Protein AF-A0A3N5T565-F1 (afdb_monomer_lite)

Radius of gyration: 22.57 Å; chains: 1; bounding box: 58×39×64 Å

Structure (mmCIF, N/CA/C/O backbone):
data_AF-A0A3N5T565-F1
#
_entry.id   AF-A0A3N5T565-F1
#
loop_
_atom_site.group_PDB
_atom_site.id
_atom_site.type_symbol
_atom_site.label_atom_id
_atom_site.label_alt_id
_atom_site.label_comp_id
_atom_site.label_asym_id
_atom_site.label_entity_id
_atom_site.label_seq_id
_atom_site.pdbx_PDB_ins_code
_atom_site.Cartn_x
_atom_site.Cartn_y
_atom_site.Cartn_z
_atom_site.occupancy
_atom_site.B_iso_or_equiv
_atom_site.auth_seq_id
_atom_site.auth_comp_id
_atom_site.auth_asym_id
_atom_site.auth_atom_id
_atom_site.pdbx_PDB_model_num
ATOM 1 N N . MET A 1 1 ? 24.016 1.418 7.518 1.00 81.62 1 MET A N 1
ATOM 2 C CA . MET A 1 1 ? 22.630 1.520 7.014 1.00 81.62 1 MET A CA 1
ATOM 3 C C . MET A 1 1 ? 21.918 2.633 7.764 1.00 81.62 1 MET A C 1
ATOM 5 O O . MET A 1 1 ? 22.199 2.820 8.945 1.00 81.62 1 MET A O 1
ATOM 9 N N . LYS A 1 2 ? 21.077 3.421 7.086 1.00 93.31 2 LYS A N 1
ATOM 10 C CA . LYS A 1 2 ? 20.316 4.517 7.710 1.00 93.31 2 LYS A CA 1
ATOM 11 C C . LYS A 1 2 ? 19.106 3.926 8.434 1.00 93.31 2 LYS A C 1
ATOM 13 O O . LYS A 1 2 ? 18.377 3.150 7.833 1.00 93.31 2 LYS A O 1
ATOM 18 N N . LYS A 1 3 ? 18.878 4.279 9.701 1.00 96.06 3 LYS A N 1
ATOM 19 C CA . LYS A 1 3 ? 17.692 3.794 10.423 1.00 96.06 3 LYS A CA 1
ATOM 20 C C . LYS A 1 3 ? 16.419 4.413 9.854 1.00 96.06 3 LYS A C 1
ATOM 22 O O . LYS A 1 3 ? 16.391 5.621 9.618 1.00 96.06 3 LYS A O 1
ATOM 27 N N . HIS A 1 4 ? 15.382 3.600 9.686 1.00 97.44 4 HIS A N 1
ATOM 28 C CA . HIS A 1 4 ? 14.042 4.039 9.302 1.00 97.44 4 HIS A CA 1
ATOM 29 C C . HIS A 1 4 ? 13.003 3.393 10.215 1.00 97.44 4 HIS A C 1
ATOM 31 O O . HIS A 1 4 ? 12.956 2.173 10.337 1.00 97.44 4 HIS A O 1
ATOM 37 N N . GLU A 1 5 ? 12.190 4.206 10.886 1.00 97.81 5 GLU A N 1
ATOM 38 C CA . GLU A 1 5 ? 11.111 3.698 11.739 1.00 97.81 5 GLU A CA 1
ATOM 39 C C . GLU A 1 5 ? 9.899 3.326 10.876 1.00 97.81 5 GLU A C 1
ATOM 41 O O . GLU A 1 5 ? 9.469 4.111 10.029 1.00 97.81 5 GLU A O 1
ATOM 46 N N . VAL A 1 6 ? 9.348 2.135 11.097 1.00 98.06 6 VAL A N 1
ATOM 47 C CA . VAL A 1 6 ? 8.118 1.662 10.456 1.00 98.06 6 VAL A CA 1
ATOM 48 C C . VAL A 1 6 ? 7.093 1.404 11.551 1.00 98.06 6 VAL A C 1
ATOM 50 O O . VAL A 1 6 ? 7.231 0.465 12.341 1.00 98.06 6 VAL A O 1
ATOM 53 N N . THR A 1 7 ? 6.072 2.254 11.599 1.00 97.75 7 THR A N 1
ATOM 54 C CA . THR A 1 7 ? 4.997 2.170 12.587 1.00 97.75 7 THR A CA 1
ATOM 55 C C . THR A 1 7 ? 3.750 1.596 11.935 1.00 97.75 7 THR A C 1
ATOM 57 O O . THR A 1 7 ? 3.271 2.131 10.935 1.00 97.75 7 THR A O 1
ATOM 60 N N . ILE A 1 8 ? 3.219 0.516 12.502 1.00 97.75 8 ILE A N 1
ATOM 61 C CA . ILE A 1 8 ? 2.078 -0.213 11.952 1.00 97.75 8 ILE A CA 1
ATOM 62 C C . ILE A 1 8 ? 0.954 -0.273 12.986 1.00 97.75 8 ILE A C 1
ATOM 64 O O . ILE A 1 8 ? 1.133 -0.796 14.082 1.00 97.75 8 ILE A O 1
ATOM 68 N N . VAL A 1 9 ? -0.219 0.229 12.632 1.00 97.94 9 VAL A N 1
ATOM 69 C CA . VAL A 1 9 ? -1.463 -0.034 13.361 1.00 97.94 9 VAL A CA 1
ATOM 70 C C . VAL A 1 9 ? -2.323 -0.936 12.490 1.00 97.94 9 VAL A C 1
ATOM 72 O O . VAL A 1 9 ? -2.398 -0.732 11.283 1.00 97.94 9 VAL A O 1
ATOM 75 N N . SER A 1 10 ? -2.946 -1.962 13.057 1.00 98.12 10 SER A N 1
ATOM 76 C CA . SER A 1 10 ? -3.678 -2.940 12.247 1.00 98.12 10 SER A CA 1
ATOM 77 C C . SER A 1 10 ? -4.894 -3.516 12.952 1.00 98.12 10 SER A C 1
ATOM 79 O O . SER A 1 10 ? -4.885 -3.625 14.175 1.00 98.12 10 SER A O 1
ATOM 81 N N . SER A 1 11 ? -5.930 -3.880 12.191 1.00 97.62 11 SER A N 1
ATOM 82 C CA . SER A 1 11 ? -7.135 -4.531 12.729 1.00 97.62 11 SER A CA 1
ATOM 83 C C . SER A 1 11 ? -6.938 -6.022 13.035 1.00 97.62 11 SER A C 1
ATOM 85 O O . SER A 1 11 ? -7.672 -6.582 13.838 1.00 97.62 11 SER A O 1
ATOM 87 N N . PHE A 1 12 ? -5.897 -6.637 12.472 1.00 96.69 12 PHE A N 1
ATOM 88 C CA . PHE A 1 12 ? -5.523 -8.045 12.629 1.00 96.69 12 PHE A CA 1
ATOM 89 C C . PHE A 1 12 ? -4.041 -8.172 13.015 1.00 96.69 12 PHE A C 1
ATOM 91 O O . PHE A 1 12 ? -3.290 -7.203 12.954 1.00 96.69 12 PHE A O 1
ATOM 98 N N . THR A 1 13 ? -3.585 -9.360 13.403 1.00 96.75 13 THR A N 1
ATOM 99 C CA . THR A 1 13 ? -2.177 -9.634 13.720 1.00 96.75 13 THR A CA 1
ATOM 100 C C . THR A 1 13 ? -1.310 -9.529 12.463 1.00 96.75 13 THR A C 1
ATOM 102 O O . THR A 1 13 ? -1.309 -10.414 11.608 1.00 96.75 13 THR A O 1
ATOM 105 N N . VAL A 1 14 ? -0.555 -8.432 12.354 1.00 95.12 14 VAL A N 1
ATOM 106 C CA . VAL A 1 14 ? 0.212 -8.073 11.147 1.00 95.12 14 VAL A CA 1
ATOM 107 C C . VAL A 1 14 ? 1.719 -8.330 11.257 1.00 95.12 14 VAL A C 1
ATOM 109 O O . VAL A 1 14 ? 2.437 -8.159 10.278 1.00 95.12 14 VAL A O 1
ATOM 112 N N . ASP A 1 15 ? 2.231 -8.752 12.416 1.00 95.25 15 ASP A N 1
ATOM 113 C CA . ASP A 1 15 ? 3.667 -8.948 12.670 1.00 95.25 15 ASP A CA 1
ATOM 114 C C . ASP A 1 15 ? 4.456 -9.692 11.566 1.00 95.25 15 ASP A C 1
ATOM 116 O O . ASP A 1 15 ? 5.593 -9.278 11.307 1.00 95.25 15 ASP A O 1
ATOM 120 N N . PRO A 1 16 ? 3.905 -10.702 10.857 1.00 97.06 16 PRO A N 1
ATOM 121 C CA . PRO A 1 16 ? 4.630 -11.383 9.783 1.00 97.06 16 PRO A CA 1
ATOM 122 C C . PRO A 1 16 ? 5.093 -10.476 8.626 1.00 97.06 16 PRO A C 1
ATOM 124 O O . PRO A 1 16 ? 6.111 -10.769 8.001 1.00 97.06 16 PRO A O 1
ATOM 127 N N . VAL A 1 17 ? 4.441 -9.331 8.356 1.00 97.50 17 VAL A N 1
ATOM 128 C CA . VAL A 1 17 ? 4.882 -8.421 7.268 1.00 97.50 17 VAL A CA 1
ATOM 129 C C . VAL A 1 17 ? 6.271 -7.829 7.512 1.00 97.50 17 VAL A C 1
ATOM 131 O O . VAL A 1 17 ? 6.930 -7.375 6.573 1.00 97.50 17 VAL A O 1
ATOM 134 N N . ARG A 1 18 ? 6.723 -7.804 8.774 1.00 97.62 18 ARG A N 1
ATOM 135 C CA . ARG A 1 18 ? 7.991 -7.182 9.173 1.00 97.62 18 ARG A CA 1
ATOM 136 C C . ARG A 1 18 ? 9.192 -7.832 8.501 1.00 97.62 18 ARG A C 1
ATOM 138 O O . ARG A 1 18 ? 10.151 -7.124 8.212 1.00 97.62 18 ARG A O 1
ATOM 145 N N . GLU A 1 19 ? 9.139 -9.135 8.232 1.00 97.06 19 GLU A N 1
ATOM 146 C CA . GLU A 1 19 ? 10.229 -9.856 7.571 1.00 97.06 19 GLU A CA 1
ATOM 147 C C . GLU A 1 19 ? 10.469 -9.303 6.162 1.00 97.06 19 GLU A C 1
ATOM 149 O O . GLU A 1 19 ? 11.563 -8.828 5.851 1.00 97.06 19 GLU A O 1
ATOM 154 N N . SER A 1 20 ? 9.416 -9.256 5.343 1.00 97.88 20 SER A N 1
ATOM 155 C CA . SER A 1 20 ? 9.500 -8.722 3.981 1.00 97.88 20 SER A CA 1
ATOM 156 C C . SER A 1 20 ? 9.819 -7.227 3.960 1.00 97.88 20 SER A C 1
ATOM 158 O O . SER A 1 20 ? 10.636 -6.790 3.149 1.00 97.88 20 SER A O 1
ATOM 160 N N . ILE A 1 21 ? 9.244 -6.435 4.876 1.00 98.50 21 ILE A N 1
ATOM 161 C CA . ILE A 1 21 ? 9.575 -5.005 4.970 1.00 98.50 21 ILE A CA 1
ATOM 162 C C . ILE A 1 21 ? 11.043 -4.799 5.347 1.00 98.50 21 ILE A C 1
ATOM 164 O O . ILE A 1 21 ? 11.737 -4.002 4.714 1.00 98.50 21 ILE A O 1
ATOM 168 N N . GLY A 1 22 ? 11.537 -5.534 6.343 1.00 98.31 22 GLY A N 1
ATOM 169 C CA . GLY A 1 22 ? 12.929 -5.472 6.773 1.00 98.31 22 GLY A CA 1
ATOM 170 C C . GLY A 1 22 ? 13.891 -5.860 5.653 1.00 98.31 22 GLY A C 1
ATOM 171 O O . GLY A 1 22 ? 14.871 -5.152 5.424 1.00 98.31 22 GLY A O 1
ATOM 172 N N . TYR A 1 23 ? 13.573 -6.921 4.907 1.00 98.38 23 TYR A N 1
ATOM 173 C CA . TYR A 1 23 ? 14.355 -7.354 3.751 1.00 98.38 23 TYR A CA 1
ATOM 174 C C . TYR A 1 23 ? 14.461 -6.257 2.683 1.00 98.38 23 TYR A C 1
ATOM 176 O O . TYR A 1 23 ? 15.569 -5.875 2.300 1.00 98.38 23 TYR A O 1
ATOM 184 N N . TRP A 1 24 ? 13.331 -5.705 2.229 1.00 98.38 24 TRP A N 1
ATOM 185 C CA . TRP A 1 24 ? 13.332 -4.721 1.143 1.00 98.38 24 TRP A CA 1
ATOM 186 C C . TRP A 1 24 ? 13.984 -3.400 1.535 1.00 98.38 24 TRP A C 1
ATOM 188 O O . TRP A 1 24 ? 14.743 -2.840 0.743 1.00 98.38 24 TRP A O 1
ATOM 198 N N . LEU A 1 25 ? 13.734 -2.906 2.748 1.00 98.25 25 LEU A N 1
ATOM 199 C CA . LEU A 1 25 ? 14.425 -1.720 3.258 1.00 98.25 25 LEU A CA 1
ATOM 200 C C . LEU A 1 25 ? 15.932 -1.986 3.381 1.00 98.25 25 LEU A C 1
ATOM 202 O O . LEU A 1 25 ? 16.736 -1.153 2.953 1.00 98.25 25 LEU A O 1
ATOM 206 N N . GLY A 1 26 ? 16.309 -3.171 3.869 1.00 98.12 26 GLY A N 1
ATOM 207 C CA . GLY A 1 26 ? 17.694 -3.616 3.987 1.00 98.12 26 GLY A CA 1
ATOM 208 C C . GLY A 1 26 ? 18.437 -3.628 2.654 1.00 98.12 26 GLY A C 1
ATOM 209 O O . GLY A 1 26 ? 19.521 -3.049 2.546 1.00 98.12 26 GLY A O 1
ATOM 210 N N . ALA A 1 27 ? 17.810 -4.192 1.619 1.00 97.50 27 ALA A N 1
ATOM 211 C CA . ALA A 1 27 ? 18.334 -4.227 0.253 1.00 97.50 27 ALA A CA 1
ATOM 212 C C . ALA A 1 27 ? 18.595 -2.826 -0.334 1.00 97.50 27 ALA A C 1
ATOM 214 O O . ALA A 1 27 ? 19.435 -2.675 -1.218 1.00 97.50 27 ALA A O 1
ATOM 215 N N . HIS A 1 28 ? 17.928 -1.793 0.191 1.00 96.19 28 HIS A N 1
ATOM 216 C CA . HIS A 1 28 ? 18.090 -0.395 -0.218 1.00 96.19 28 HIS A CA 1
ATOM 217 C C . HIS A 1 28 ? 18.887 0.444 0.799 1.00 96.19 28 HIS A C 1
ATOM 219 O O . HIS A 1 28 ? 18.877 1.673 0.743 1.00 96.19 28 HIS A O 1
ATOM 225 N N . GLY A 1 29 ? 19.604 -0.201 1.728 1.00 96.69 29 GLY A N 1
ATOM 226 C CA . GLY A 1 29 ? 20.521 0.459 2.661 1.00 96.69 29 GLY A CA 1
ATOM 227 C C . GLY A 1 29 ? 19.876 1.027 3.930 1.00 96.69 29 GLY A C 1
ATOM 228 O O . GLY A 1 29 ? 20.541 1.775 4.664 1.00 96.69 29 GLY A O 1
ATOM 229 N N . TYR A 1 30 ? 18.626 0.659 4.221 1.00 97.69 30 TYR A N 1
ATOM 230 C CA . TYR A 1 30 ? 17.882 1.085 5.407 1.00 97.69 30 TYR A CA 1
ATOM 231 C C . TYR A 1 30 ? 17.782 -0.019 6.462 1.00 97.69 30 TYR A C 1
ATOM 233 O O . TYR A 1 30 ? 17.502 -1.168 6.152 1.00 97.69 30 TYR A O 1
ATOM 241 N N . ASP A 1 31 ? 17.983 0.345 7.725 1.00 97.31 31 ASP A N 1
ATOM 242 C CA . ASP A 1 31 ? 17.773 -0.522 8.888 1.00 97.31 31 ASP A CA 1
ATOM 243 C C . ASP A 1 31 ? 16.378 -0.243 9.471 1.00 97.31 31 ASP A C 1
ATOM 245 O O . ASP A 1 31 ? 16.139 0.842 10.014 1.00 97.31 31 ASP A O 1
ATOM 249 N N . ALA A 1 32 ? 15.440 -1.174 9.282 1.00 97.56 32 ALA A N 1
ATOM 250 C CA . ALA A 1 32 ? 14.043 -1.000 9.667 1.00 97.56 32 ALA A CA 1
ATOM 251 C C . ALA A 1 32 ? 13.842 -1.217 11.176 1.00 97.56 32 ALA A C 1
ATOM 253 O O . ALA A 1 32 ? 14.137 -2.282 11.714 1.00 97.56 32 ALA A O 1
ATOM 254 N N . VAL A 1 33 ? 13.283 -0.217 11.860 1.00 97.38 33 VAL A N 1
ATOM 255 C CA . VAL A 1 33 ? 12.931 -0.288 13.285 1.00 97.38 33 VAL A CA 1
ATOM 256 C C . VAL A 1 33 ? 11.415 -0.314 13.414 1.00 97.38 33 VAL A C 1
ATOM 258 O O . VAL A 1 33 ? 10.750 0.683 13.141 1.00 97.38 33 VAL A O 1
ATOM 261 N N . PHE A 1 34 ? 10.867 -1.450 13.836 1.00 97.38 34 PHE A N 1
ATOM 262 C CA . PHE A 1 34 ? 9.423 -1.651 13.872 1.00 97.38 34 PHE A CA 1
ATOM 263 C C . PHE A 1 34 ? 8.794 -1.250 15.202 1.00 97.38 34 PHE A C 1
ATOM 265 O O . PHE A 1 34 ? 9.311 -1.552 16.279 1.00 97.38 34 PHE A O 1
ATOM 272 N N . ARG A 1 35 ? 7.614 -0.642 15.105 1.00 95.62 35 ARG A N 1
ATOM 273 C CA . ARG A 1 35 ? 6.641 -0.526 16.193 1.00 95.62 35 ARG A CA 1
ATOM 274 C C . ARG A 1 35 ? 5.292 -0.939 15.639 1.00 95.62 35 ARG A C 1
ATOM 276 O O . ARG A 1 35 ? 4.897 -0.424 14.598 1.00 95.62 35 ARG A O 1
ATOM 283 N N . SER A 1 36 ? 4.576 -1.842 16.299 1.00 94.31 36 SER A N 1
ATOM 284 C CA . SER A 1 36 ? 3.209 -2.121 15.873 1.00 94.31 36 SER A CA 1
ATOM 285 C C . SER A 1 36 ? 2.247 -2.396 17.007 1.00 94.31 36 SER A C 1
ATOM 287 O O . SER A 1 36 ? 2.640 -2.850 18.079 1.00 94.31 36 SER A O 1
ATOM 289 N N . ILE A 1 37 ? 0.983 -2.097 16.729 1.00 95.25 37 ILE A N 1
ATOM 290 C CA . ILE A 1 37 ? -0.172 -2.463 17.539 1.00 95.25 37 ILE A CA 1
ATOM 291 C C . ILE A 1 37 ? -1.194 -3.108 16.602 1.00 95.25 37 ILE A C 1
ATOM 293 O O . ILE A 1 37 ? -1.475 -2.593 15.518 1.00 95.25 37 ILE A O 1
ATOM 297 N N . SER A 1 38 ? -1.739 -4.234 17.040 1.00 93.06 38 SER A N 1
ATOM 298 C CA . SER A 1 38 ? -2.691 -5.050 16.288 1.00 93.06 38 SER A CA 1
ATOM 299 C C . SER A 1 38 ? -3.989 -5.210 17.087 1.00 93.06 38 SER A C 1
ATOM 301 O O . SER A 1 38 ? -3.960 -5.195 18.321 1.00 93.06 38 SER A O 1
ATOM 303 N N . GLY A 1 39 ? -5.115 -5.377 16.392 1.00 87.62 39 GLY A N 1
ATOM 304 C CA . GLY A 1 39 ? -6.440 -5.639 16.961 1.00 87.62 39 GLY A CA 1
ATOM 305 C C . GLY A 1 39 ? -7.389 -4.432 16.953 1.00 87.62 39 GLY A C 1
ATOM 306 O O . GLY A 1 39 ? -7.183 -3.441 16.252 1.00 87.62 39 GLY A O 1
ATOM 307 N N . ASN A 1 40 ? -8.436 -4.492 17.783 1.00 80.00 40 ASN A N 1
ATOM 308 C CA . ASN A 1 40 ? -9.613 -3.602 17.733 1.00 80.00 40 ASN A CA 1
ATOM 309 C C . ASN A 1 40 ? -9.380 -2.168 18.261 1.00 80.00 40 ASN A C 1
ATOM 311 O O . ASN A 1 40 ? -10.280 -1.551 18.826 1.00 80.00 40 ASN A O 1
ATOM 315 N N . GLN A 1 41 ? -8.168 -1.628 18.126 1.00 86.75 41 GLN A N 1
ATOM 316 C CA . GLN A 1 41 ? -7.785 -0.312 18.649 1.00 86.75 41 GLN A CA 1
ATOM 317 C C . GLN A 1 41 ? -7.372 0.683 17.558 1.00 86.75 41 GLN A C 1
ATOM 319 O O . GLN A 1 41 ? -6.862 1.750 17.887 1.00 86.75 41 GLN A O 1
ATOM 324 N N . VAL A 1 42 ? -7.595 0.376 16.273 1.00 95.88 42 VAL A N 1
ATOM 325 C CA . VAL A 1 42 ? -7.150 1.220 15.146 1.00 95.88 42 VAL A CA 1
ATOM 326 C C . VAL A 1 42 ? -7.611 2.675 15.296 1.00 95.88 42 VAL A C 1
ATOM 328 O O . VAL A 1 42 ? -6.778 3.580 15.315 1.00 95.88 42 VAL A O 1
ATOM 331 N N . ILE A 1 43 ? -8.915 2.900 15.492 1.00 96.44 43 ILE A N 1
ATOM 332 C CA . ILE A 1 43 ? -9.494 4.246 15.660 1.00 96.44 43 ILE A CA 1
ATOM 333 C C . ILE A 1 43 ? -8.924 4.938 16.907 1.00 96.44 43 ILE A C 1
ATOM 335 O O . ILE A 1 43 ? -8.506 6.091 16.847 1.00 96.44 43 ILE A O 1
ATOM 339 N N . ALA A 1 44 ? -8.832 4.226 18.034 1.00 94.25 44 ALA A N 1
ATOM 340 C CA . ALA A 1 44 ? -8.285 4.786 19.269 1.00 94.25 44 ALA A CA 1
ATOM 341 C C . ALA A 1 44 ? -6.814 5.221 19.113 1.00 94.25 44 ALA A C 1
ATOM 343 O O . ALA A 1 44 ? -6.427 6.270 19.625 1.00 94.25 44 ALA A O 1
ATOM 344 N N . GLN A 1 45 ? -5.999 4.456 18.380 1.00 94.81 45 GLN A N 1
ATOM 345 C CA . GLN A 1 45 ? -4.598 4.797 18.107 1.00 94.81 45 GLN A CA 1
ATOM 346 C C . GLN A 1 45 ? -4.445 5.995 17.158 1.00 94.81 45 GLN A C 1
ATOM 348 O O . GLN A 1 45 ? -3.474 6.740 17.291 1.00 94.81 45 GLN A O 1
ATOM 353 N N . LEU A 1 46 ? -5.383 6.195 16.226 1.00 95.88 46 LEU A N 1
ATOM 354 C CA . LEU A 1 46 ? -5.416 7.363 15.335 1.00 95.88 46 LEU A CA 1
ATOM 355 C C . LEU A 1 46 ? -5.772 8.650 16.093 1.00 95.88 46 LEU A C 1
ATOM 357 O O . LEU A 1 46 ? -5.148 9.693 15.888 1.00 95.88 46 LEU A O 1
ATOM 361 N N . LEU A 1 47 ? -6.753 8.562 16.994 1.00 94.19 47 LEU A N 1
ATOM 362 C CA . LEU A 1 47 ? -7.273 9.709 17.740 1.00 94.19 47 LEU A CA 1
ATOM 363 C C . LEU A 1 47 ? -6.430 10.081 18.966 1.00 94.19 47 LEU A C 1
ATOM 365 O O . LEU A 1 47 ? -6.482 11.225 19.410 1.00 94.19 47 LEU A O 1
ATOM 369 N N . SER A 1 48 ? -5.665 9.140 19.525 1.00 93.19 48 SER A N 1
ATOM 370 C CA . SER A 1 48 ? -4.839 9.385 20.710 1.00 93.19 48 SER A CA 1
ATOM 371 C C . SER A 1 48 ? -3.603 10.230 20.368 1.00 93.19 48 SER A C 1
ATOM 373 O O . SER A 1 48 ? -2.742 9.739 19.636 1.00 93.19 48 SER A O 1
ATOM 375 N N . PRO A 1 49 ? -3.433 11.446 20.929 1.00 88.00 49 PRO A N 1
ATOM 376 C CA . PRO A 1 49 ? -2.249 12.278 20.681 1.00 88.00 49 PRO A CA 1
ATOM 377 C C . PRO A 1 49 ? -0.935 11.630 21.143 1.00 88.00 49 PRO A C 1
ATOM 379 O O . PRO A 1 49 ? 0.120 11.894 20.572 1.00 88.00 49 PRO A O 1
ATOM 382 N N . ASP A 1 50 ? -1.009 10.745 22.141 1.00 87.44 50 ASP A N 1
ATOM 383 C CA . ASP A 1 50 ? 0.117 9.948 22.643 1.00 87.44 50 ASP A CA 1
ATOM 384 C C . ASP A 1 50 ? 0.212 8.567 21.957 1.00 87.44 50 ASP A C 1
ATOM 386 O O . ASP A 1 50 ? 1.006 7.710 22.352 1.00 87.44 50 ASP A O 1
ATOM 390 N N . GLY A 1 51 ? -0.614 8.324 20.934 1.00 87.94 51 GLY A N 1
ATOM 391 C CA . GLY A 1 51 ? -0.643 7.089 20.158 1.00 87.94 51 GLY A CA 1
ATOM 392 C C . GLY A 1 51 ? 0.642 6.859 19.359 1.00 87.94 51 GLY A C 1
ATOM 393 O O . GLY A 1 51 ? 1.372 7.791 19.003 1.00 87.94 51 GLY A O 1
ATOM 394 N N . ILE A 1 52 ? 0.916 5.595 19.017 1.00 94.06 52 ILE A N 1
ATOM 395 C CA . ILE A 1 52 ? 2.185 5.222 18.365 1.00 94.06 52 ILE A CA 1
ATOM 396 C C . ILE A 1 52 ? 2.386 5.903 17.004 1.00 94.06 52 ILE A C 1
ATOM 398 O O . ILE A 1 52 ? 3.525 6.158 16.615 1.00 94.06 52 ILE A O 1
ATOM 402 N N . LEU A 1 53 ? 1.296 6.235 16.299 1.00 93.81 53 LEU A N 1
ATOM 403 C CA . LEU A 1 53 ? 1.332 6.941 15.015 1.00 93.81 53 LEU A CA 1
ATOM 404 C C . LEU A 1 53 ? 1.714 8.419 15.185 1.00 93.81 53 LEU A C 1
ATOM 406 O O . LEU A 1 53 ? 2.536 8.935 14.425 1.00 93.81 53 LEU A O 1
ATOM 410 N N . HIS A 1 54 ? 1.198 9.094 16.216 1.00 92.94 54 HIS A N 1
ATOM 411 C CA . HIS A 1 54 ? 1.589 10.475 16.531 1.00 92.94 54 HIS A CA 1
ATOM 412 C C . HIS A 1 54 ? 3.051 10.550 16.976 1.00 92.94 54 HIS A C 1
ATOM 414 O O . HIS A 1 54 ? 3.776 11.454 16.556 1.00 92.94 54 HIS A O 1
ATOM 420 N N . ALA A 1 55 ? 3.532 9.550 17.717 1.00 91.62 55 ALA A N 1
ATOM 421 C CA . ALA A 1 55 ? 4.929 9.454 18.142 1.00 91.62 55 ALA A CA 1
ATOM 422 C C . ALA A 1 55 ? 5.909 8.987 17.041 1.00 91.62 55 ALA A C 1
ATOM 424 O O . ALA A 1 55 ? 7.126 9.115 17.217 1.00 91.62 55 ALA A O 1
ATOM 425 N N . ALA A 1 56 ? 5.414 8.447 15.920 1.00 91.06 56 ALA A N 1
ATOM 426 C CA . ALA A 1 56 ? 6.240 7.873 14.857 1.00 91.06 56 ALA A CA 1
ATOM 427 C C . ALA A 1 56 ? 7.144 8.926 14.197 1.00 91.06 56 ALA A C 1
ATOM 429 O O . ALA A 1 56 ? 6.673 9.999 13.811 1.00 91.06 56 ALA A O 1
ATOM 430 N N . LYS A 1 57 ? 8.436 8.626 14.026 1.00 91.31 57 LYS A N 1
ATOM 431 C CA . LYS A 1 57 ? 9.379 9.518 13.318 1.00 91.31 57 LYS A CA 1
ATOM 432 C C . LYS A 1 57 ? 9.612 9.127 11.860 1.00 91.31 57 LYS A C 1
ATOM 434 O O . LYS A 1 57 ? 10.146 9.932 11.103 1.00 91.31 57 LYS A O 1
ATOM 439 N N . GLY A 1 58 ? 9.261 7.898 11.495 1.00 94.25 58 GLY A N 1
ATOM 440 C CA . GLY A 1 58 ? 9.356 7.379 10.135 1.00 94.25 58 GLY A CA 1
ATOM 441 C C . GLY A 1 58 ? 7.982 7.223 9.492 1.00 94.25 58 GLY A C 1
ATOM 442 O O . GLY A 1 58 ? 7.116 8.081 9.651 1.00 94.25 58 GLY A O 1
ATOM 443 N N . THR A 1 59 ? 7.781 6.133 8.757 1.00 97.25 59 THR A N 1
ATOM 444 C CA . THR A 1 59 ? 6.533 5.915 8.018 1.00 97.25 59 THR A CA 1
ATOM 445 C C . THR A 1 59 ? 5.481 5.274 8.916 1.00 97.25 59 THR A C 1
ATOM 447 O O . THR A 1 59 ? 5.682 4.172 9.428 1.00 97.25 59 THR A O 1
ATOM 450 N N . GLY A 1 60 ? 4.351 5.963 9.087 1.00 97.25 60 GLY A N 1
ATOM 451 C CA . GLY A 1 60 ? 3.148 5.414 9.707 1.00 97.25 60 GLY A CA 1
ATOM 452 C C . GLY A 1 60 ? 2.282 4.682 8.685 1.00 97.25 60 GLY A C 1
ATOM 453 O O . GLY A 1 60 ? 2.144 5.123 7.542 1.00 97.25 60 GLY A O 1
ATOM 454 N N . SER A 1 61 ? 1.694 3.566 9.097 1.00 97.75 61 SER A N 1
ATOM 455 C CA . SER A 1 61 ? 0.824 2.756 8.251 1.00 97.75 61 SER A CA 1
ATOM 456 C C . SER A 1 61 ? -0.329 2.147 9.039 1.00 97.75 61 SER A C 1
ATOM 458 O O . SER A 1 61 ? -0.168 1.789 10.208 1.00 97.75 61 SER A O 1
ATOM 460 N N . VAL A 1 62 ? -1.489 2.046 8.392 1.00 98.19 62 VAL A N 1
ATOM 461 C CA . VAL A 1 62 ? -2.698 1.412 8.920 1.00 98.19 62 VAL A CA 1
ATOM 462 C C . VAL A 1 62 ? -3.111 0.271 8.001 1.00 98.19 62 VAL A C 1
ATOM 464 O O . VAL A 1 62 ? -3.239 0.478 6.800 1.00 98.19 62 VAL A O 1
ATOM 467 N N . PHE A 1 63 ? -3.327 -0.918 8.559 1.00 98.50 63 PHE A N 1
ATOM 468 C CA . PHE A 1 63 ? -3.775 -2.104 7.829 1.00 98.50 63 PHE A CA 1
ATOM 469 C C . PHE A 1 63 ? -5.141 -2.524 8.344 1.00 98.50 63 PHE A C 1
ATOM 471 O O . PHE A 1 63 ? -5.302 -2.789 9.534 1.00 98.50 63 PHE A O 1
ATOM 478 N N . VAL A 1 64 ? -6.124 -2.588 7.459 1.00 98.19 64 VAL A N 1
ATOM 479 C CA . VAL A 1 64 ? -7.504 -2.878 7.846 1.00 98.19 64 VAL A CA 1
ATOM 480 C C . VAL A 1 64 ? -8.110 -3.937 6.949 1.00 98.19 64 VAL A C 1
ATOM 482 O O . VAL A 1 64 ? -7.902 -3.910 5.738 1.00 98.19 64 VAL A O 1
ATOM 485 N N . ARG A 1 65 ? -8.895 -4.837 7.537 1.00 96.31 65 ARG A N 1
ATOM 486 C CA . ARG A 1 65 ? -9.941 -5.571 6.820 1.00 96.31 65 ARG A CA 1
ATOM 487 C C . ARG A 1 65 ? -11.280 -4.972 7.201 1.00 96.31 65 ARG A C 1
ATOM 489 O O . ARG A 1 65 ? -11.504 -4.660 8.368 1.00 96.31 65 ARG A O 1
ATOM 496 N N . ILE A 1 66 ? -12.168 -4.816 6.227 1.00 95.88 66 ILE A N 1
ATOM 497 C CA . ILE A 1 66 ? -13.478 -4.189 6.447 1.00 95.88 66 ILE A CA 1
ATOM 498 C C . ILE A 1 66 ? -14.308 -4.982 7.464 1.00 95.88 66 ILE A C 1
ATOM 500 O O . ILE A 1 66 ? -14.937 -4.401 8.344 1.00 95.88 66 ILE A O 1
ATOM 504 N N . GLU A 1 67 ? -14.239 -6.309 7.396 1.00 92.25 67 GLU A N 1
ATOM 505 C CA . GLU A 1 67 ? -14.933 -7.227 8.301 1.00 92.25 67 GLU A CA 1
ATOM 506 C C . GLU A 1 67 ? -14.504 -7.107 9.776 1.00 92.25 67 GLU A C 1
ATOM 508 O O . GLU A 1 67 ? -15.322 -7.341 10.658 1.00 92.25 67 GLU A O 1
ATOM 513 N N . ASP A 1 68 ? -13.284 -6.640 10.077 1.00 94.56 68 ASP A N 1
ATOM 514 C CA . ASP A 1 68 ? -12.815 -6.479 11.465 1.00 94.56 68 ASP A CA 1
ATOM 515 C C . ASP A 1 68 ? -13.520 -5.311 12.201 1.00 94.56 68 ASP A C 1
ATOM 517 O O . ASP A 1 68 ? -13.363 -5.138 13.411 1.00 94.56 68 ASP A O 1
ATOM 521 N N . PHE A 1 69 ? -14.308 -4.492 11.491 1.00 95.19 69 PHE A N 1
ATOM 522 C CA . PHE A 1 69 ? -15.068 -3.369 12.061 1.00 95.19 69 PHE A CA 1
ATOM 523 C C . PHE A 1 69 ? -16.485 -3.756 12.491 1.00 95.19 69 PHE A C 1
ATOM 525 O O . PHE A 1 69 ? -17.292 -2.886 12.823 1.00 95.19 69 PHE A O 1
ATOM 532 N N . VAL A 1 70 ? -16.793 -5.049 12.537 1.00 91.88 70 VAL A N 1
ATOM 533 C CA . VAL A 1 70 ? -18.021 -5.604 13.111 1.00 91.88 70 VAL A CA 1
ATOM 534 C C . VAL A 1 70 ? -17.690 -6.812 13.998 1.00 91.88 70 VAL A C 1
ATOM 536 O O . VAL A 1 70 ? -16.666 -7.463 13.805 1.00 91.88 70 VAL A O 1
ATOM 539 N N . PRO A 1 71 ? -18.523 -7.136 15.002 1.00 87.44 71 PRO A N 1
ATOM 540 C CA . PRO A 1 71 ? -18.320 -8.323 15.830 1.00 87.44 71 PRO A CA 1
ATOM 541 C C . PRO A 1 71 ? -18.328 -9.628 15.015 1.00 87.44 71 PRO A C 1
ATOM 543 O O . PRO A 1 71 ? -19.200 -9.820 14.171 1.00 87.44 71 PRO A O 1
ATOM 546 N N . ALA A 1 72 ? -17.427 -10.568 15.327 1.00 81.19 72 ALA A N 1
ATOM 547 C CA . ALA A 1 72 ? -17.281 -11.828 14.584 1.00 81.19 72 ALA A CA 1
ATOM 548 C C . ALA A 1 72 ? -18.574 -12.669 14.510 1.00 81.19 72 ALA A C 1
ATOM 550 O O . ALA A 1 72 ? -18.880 -13.267 13.483 1.00 81.19 72 ALA A O 1
ATOM 551 N N . ASN A 1 73 ? -19.397 -12.660 15.561 1.00 78.94 73 ASN A N 1
ATOM 552 C CA . ASN A 1 73 ? -20.691 -13.353 15.559 1.00 78.94 73 ASN A CA 1
ATOM 553 C C . ASN A 1 73 ? -21.692 -12.751 14.556 1.00 78.94 73 ASN A C 1
ATOM 555 O O . ASN A 1 73 ? -22.563 -13.456 14.054 1.00 78.94 73 ASN A O 1
ATOM 559 N N . MET A 1 74 ? -21.577 -11.457 14.243 1.00 78.75 74 MET A N 1
ATOM 560 C CA . MET A 1 74 ? -22.389 -10.812 13.209 1.00 78.75 74 MET A CA 1
ATOM 561 C C . MET A 1 74 ? -21.905 -11.129 11.795 1.00 78.75 74 MET A C 1
ATOM 563 O O . MET A 1 74 ? -22.614 -10.806 10.851 1.00 78.75 74 MET A O 1
ATOM 567 N N . ILE A 1 75 ? -20.736 -11.750 11.641 1.00 71.69 75 ILE A N 1
ATOM 568 C CA . ILE A 1 75 ? -20.215 -12.235 10.360 1.00 71.69 75 ILE A CA 1
ATOM 569 C C . ILE A 1 75 ? -20.753 -13.656 10.127 1.00 71.69 75 ILE A C 1
ATOM 571 O O . ILE A 1 75 ? -21.441 -13.909 9.142 1.00 71.69 75 ILE A O 1
ATOM 575 N N . GLU A 1 76 ? -20.607 -14.544 11.119 1.00 66.06 76 GLU A N 1
ATOM 576 C CA . GLU A 1 76 ? -20.943 -15.976 11.018 1.00 66.06 76 GLU A CA 1
ATOM 577 C C . GLU A 1 76 ? -22.449 -16.294 10.810 1.00 66.06 76 GLU A C 1
ATOM 579 O O . GLU A 1 76 ? -22.793 -17.352 10.277 1.00 66.06 76 GLU A O 1
ATOM 584 N N . HIS A 1 77 ? -23.377 -15.408 11.201 1.00 61.94 77 HIS A N 1
ATOM 585 C CA . HIS A 1 77 ? -24.826 -15.679 11.146 1.00 61.94 77 HIS A CA 1
ATOM 586 C C . HIS A 1 77 ? -25.513 -15.133 9.888 1.00 61.94 77 HIS A C 1
ATOM 588 O O . HIS A 1 77 ? -25.950 -13.986 9.881 1.00 61.94 77 HIS A O 1
ATOM 594 N N . ASN A 1 78 ? -25.674 -15.953 8.846 1.00 56.94 78 ASN A N 1
ATOM 595 C CA . ASN A 1 78 ? -26.271 -15.581 7.550 1.00 56.94 78 ASN A CA 1
ATOM 596 C C . ASN A 1 78 ? -27.819 -15.464 7.560 1.00 56.94 78 ASN A C 1
ATOM 598 O O . ASN A 1 78 ? -28.488 -15.760 6.569 1.00 56.94 78 ASN A O 1
ATOM 602 N N . GLU A 1 79 ? -28.409 -15.086 8.697 1.00 61.09 79 GLU A N 1
ATOM 603 C CA . GLU A 1 79 ? -29.856 -14.902 8.817 1.00 61.09 79 GLU A CA 1
ATOM 604 C C . GLU A 1 79 ? -30.311 -13.579 8.178 1.00 61.09 79 GLU A C 1
ATOM 606 O O . GLU A 1 79 ? -29.604 -12.570 8.159 1.00 61.09 79 GLU A O 1
ATOM 611 N N . GLU A 1 80 ? -31.523 -13.576 7.620 1.00 63.38 80 GLU A N 1
ATOM 612 C CA . GLU A 1 80 ? -32.142 -12.385 7.027 1.00 63.38 80 GLU A CA 1
ATOM 613 C C . GLU A 1 80 ? -32.433 -11.301 8.076 1.00 63.38 80 GLU A C 1
ATOM 615 O O . GLU A 1 80 ? -32.306 -10.101 7.809 1.00 63.38 80 GLU A O 1
ATOM 620 N N . SER A 1 81 ? -32.736 -11.742 9.297 1.00 60.78 81 SER A N 1
ATOM 621 C CA . SER A 1 81 ? -32.772 -10.941 10.514 1.00 60.78 81 SER A CA 1
ATOM 622 C C . SER A 1 81 ? -31.363 -10.473 10.886 1.00 60.78 81 SER A C 1
ATOM 624 O O . SER A 1 81 ? -30.490 -11.275 11.190 1.00 60.78 81 SER A O 1
ATOM 626 N N . GLY A 1 82 ? -31.135 -9.157 10.863 1.00 75.12 82 GLY A N 1
ATOM 627 C CA . GLY A 1 82 ? -29.867 -8.536 11.278 1.00 75.12 82 GLY A CA 1
ATOM 628 C C . GLY A 1 82 ? -29.062 -7.883 10.152 1.00 75.12 82 GLY A C 1
ATOM 629 O O . GLY A 1 82 ? -28.064 -7.227 10.422 1.00 75.12 82 GLY A O 1
ATOM 630 N N . LYS A 1 83 ? -29.497 -7.983 8.886 1.00 79.75 83 LYS A N 1
ATOM 631 C CA . LYS A 1 83 ? -28.820 -7.326 7.746 1.00 79.75 83 LYS A CA 1
ATOM 632 C C . LYS A 1 83 ? -28.813 -5.796 7.848 1.00 79.75 83 LYS A C 1
ATOM 634 O O . LYS A 1 83 ? -27.815 -5.165 7.512 1.00 79.75 83 LYS A O 1
ATOM 639 N N . VAL A 1 84 ? -29.920 -5.205 8.307 1.00 85.81 84 VAL A N 1
ATOM 640 C CA . VAL A 1 84 ? -30.043 -3.746 8.485 1.00 85.81 84 VAL A CA 1
ATOM 641 C C . VAL A 1 84 ? -29.099 -3.267 9.586 1.00 85.81 84 VAL A C 1
ATOM 643 O O . VAL A 1 84 ? -28.294 -2.377 9.340 1.00 85.81 84 VAL A O 1
ATOM 646 N N . GLU A 1 85 ? -29.128 -3.922 10.748 1.00 89.56 85 GLU A N 1
ATOM 647 C CA . GLU A 1 85 ? -28.237 -3.613 11.872 1.00 89.56 85 GLU A CA 1
ATOM 648 C C . GLU A 1 85 ? -26.761 -3.781 11.486 1.00 89.56 85 GLU A C 1
ATOM 650 O O . GLU A 1 85 ? -25.952 -2.893 11.746 1.00 89.56 85 GLU A O 1
ATOM 655 N N . PHE A 1 86 ? -26.419 -4.870 10.789 1.00 90.00 86 PHE A N 1
ATOM 656 C CA . PHE A 1 86 ? -25.077 -5.104 10.254 1.00 90.00 86 PHE A CA 1
ATOM 657 C C . PHE A 1 86 ? -24.625 -3.962 9.335 1.00 90.00 86 PHE A C 1
ATOM 659 O O . PHE A 1 86 ? -23.531 -3.424 9.508 1.00 90.00 86 PHE A O 1
ATOM 666 N N . LYS A 1 87 ? -25.477 -3.555 8.383 1.00 92.50 87 LYS A N 1
ATOM 667 C CA . LYS A 1 87 ? -25.179 -2.457 7.457 1.00 92.50 87 LYS A CA 1
ATOM 668 C C . LYS A 1 87 ? -24.976 -1.141 8.192 1.00 92.50 87 LYS A C 1
ATOM 670 O O . LYS A 1 87 ? -24.005 -0.444 7.912 1.00 92.50 87 LYS A O 1
ATOM 675 N N . GLU A 1 88 ? -25.877 -0.789 9.103 1.00 94.38 88 GLU A N 1
ATOM 676 C CA . GLU A 1 88 ? -25.804 0.458 9.869 1.00 94.38 88 GLU A CA 1
ATOM 677 C C . GLU A 1 88 ? -24.547 0.505 10.742 1.00 94.38 88 GLU A C 1
ATOM 679 O O . GLU A 1 88 ? -23.836 1.512 10.742 1.00 94.38 88 GLU A O 1
ATOM 684 N N . LEU A 1 89 ? -24.237 -0.598 11.429 1.00 94.94 89 LEU A N 1
ATOM 685 C CA . LEU A 1 89 ? -23.054 -0.721 12.271 1.00 94.94 89 LEU A CA 1
ATOM 686 C C . LEU A 1 89 ? -21.764 -0.603 11.456 1.00 94.94 89 LEU A C 1
ATOM 688 O O . LEU A 1 89 ? -20.911 0.216 11.797 1.00 94.94 89 LEU A O 1
ATOM 692 N N . LEU A 1 90 ? -21.631 -1.382 10.377 1.00 95.31 90 LEU A N 1
ATOM 693 C CA . LEU A 1 90 ? -20.437 -1.357 9.536 1.00 95.31 90 LEU A CA 1
ATOM 694 C C . LEU A 1 90 ? -20.254 0.014 8.881 1.00 95.31 90 LEU A C 1
ATOM 696 O O . LEU A 1 90 ? -19.169 0.584 8.944 1.00 95.31 90 LEU A O 1
ATOM 700 N N . THR A 1 91 ? -21.325 0.575 8.310 1.00 97.06 91 THR A N 1
ATOM 701 C CA . THR A 1 91 ? -21.284 1.898 7.667 1.00 97.06 91 THR A CA 1
ATOM 702 C C . THR A 1 91 ? -20.828 2.966 8.656 1.00 97.06 91 THR A C 1
ATOM 704 O O . THR A 1 91 ? -19.969 3.781 8.326 1.00 97.06 91 THR A O 1
ATOM 707 N N . ARG A 1 92 ? -21.365 2.953 9.884 1.00 97.81 92 ARG A N 1
ATOM 708 C CA . ARG A 1 92 ? -20.948 3.883 10.937 1.00 97.81 92 ARG A CA 1
ATOM 709 C C . ARG A 1 92 ? -19.476 3.695 11.293 1.00 97.81 92 ARG A C 1
ATOM 711 O O . ARG A 1 92 ? -18.732 4.662 11.255 1.00 97.81 92 ARG A O 1
ATOM 718 N N . ASN A 1 93 ? -19.045 2.470 11.584 1.00 97.88 93 ASN A N 1
ATOM 719 C CA . ASN A 1 93 ? -17.682 2.216 12.048 1.00 97.88 93 ASN A CA 1
ATOM 720 C C . ASN A 1 93 ? -16.626 2.513 10.965 1.00 97.88 93 ASN A C 1
ATOM 722 O O . ASN A 1 93 ? -15.544 3.003 11.282 1.00 97.88 93 ASN A O 1
ATOM 726 N N . ILE A 1 94 ? -16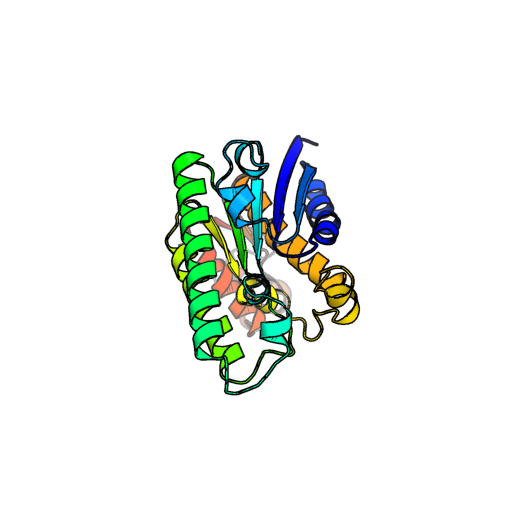.933 2.262 9.688 1.00 98.44 94 ILE A N 1
ATOM 727 C CA . ILE A 1 94 ? -16.046 2.614 8.571 1.00 98.44 94 ILE A CA 1
ATOM 728 C C . ILE A 1 94 ? -16.017 4.126 8.333 1.00 98.44 94 ILE A C 1
ATOM 730 O O . ILE A 1 94 ? -14.957 4.673 8.024 1.00 98.44 94 ILE A O 1
ATOM 734 N N . LYS A 1 95 ? -17.141 4.823 8.529 1.00 98.50 95 LYS A N 1
ATOM 735 C CA . LYS A 1 95 ? -17.151 6.288 8.535 1.00 98.50 95 LYS A CA 1
ATOM 736 C C . LYS A 1 95 ? -16.296 6.846 9.675 1.00 98.50 95 LYS A C 1
ATOM 738 O O . LYS A 1 95 ? -15.441 7.681 9.416 1.00 98.50 95 LYS A O 1
ATOM 743 N N . ASP A 1 96 ? -16.455 6.328 10.890 1.00 98.44 96 ASP A N 1
ATOM 744 C CA . ASP A 1 96 ? -15.658 6.743 12.049 1.00 98.44 96 ASP A CA 1
ATOM 745 C C . ASP A 1 96 ? -14.155 6.495 11.816 1.00 98.44 96 ASP A C 1
ATOM 747 O O . ASP A 1 96 ? -13.318 7.305 12.212 1.00 98.44 96 ASP A O 1
ATOM 751 N N . LEU A 1 97 ? -13.793 5.398 11.137 1.00 98.62 97 LEU A N 1
ATOM 752 C CA . LEU A 1 97 ? -12.415 5.137 10.715 1.00 98.62 97 LEU A CA 1
ATOM 753 C C . LEU A 1 97 ? -11.912 6.183 9.712 1.00 98.62 97 LEU A C 1
ATOM 755 O O . LEU A 1 97 ? -10.799 6.684 9.878 1.00 98.62 97 LEU A O 1
ATOM 759 N N . ALA A 1 98 ? -12.697 6.495 8.679 1.00 98.62 98 ALA A N 1
ATOM 760 C CA . ALA A 1 98 ? -12.328 7.492 7.677 1.00 98.62 98 ALA A CA 1
ATOM 761 C C . ALA A 1 98 ? -12.122 8.874 8.320 1.00 98.62 98 ALA A C 1
ATOM 763 O O . ALA A 1 98 ? -11.071 9.487 8.116 1.00 98.62 98 ALA A O 1
ATOM 764 N N . ASP A 1 99 ? -13.065 9.297 9.168 1.00 98.38 99 ASP A N 1
ATOM 765 C CA . ASP A 1 99 ? -13.015 10.559 9.910 1.00 98.38 99 ASP A CA 1
ATOM 766 C C . ASP A 1 99 ? -11.784 10.596 10.844 1.00 98.38 99 ASP A C 1
ATOM 768 O O . ASP A 1 99 ? -11.074 11.601 10.917 1.00 98.38 99 ASP A O 1
ATOM 772 N N . ALA A 1 100 ? -11.453 9.482 11.512 1.00 98.31 100 ALA A N 1
ATOM 773 C CA . ALA A 1 100 ? -10.274 9.389 12.377 1.00 98.31 100 ALA A CA 1
ATOM 774 C C . ALA A 1 100 ? -8.943 9.466 11.608 1.00 98.31 100 ALA A C 1
ATOM 776 O O . ALA A 1 100 ? -7.984 10.058 12.108 1.00 98.31 100 ALA A O 1
ATOM 777 N N . ILE A 1 101 ? -8.862 8.883 10.406 1.00 98.31 101 ILE A N 1
ATOM 778 C CA . ILE A 1 101 ? -7.676 8.999 9.541 1.00 98.31 101 ILE A CA 1
ATOM 779 C C . ILE A 1 101 ? -7.512 10.443 9.056 1.00 98.31 101 ILE A C 1
ATOM 781 O O . ILE A 1 101 ? -6.408 10.989 9.119 1.00 98.31 101 ILE A O 1
ATOM 785 N N . GLU A 1 102 ? -8.597 11.079 8.609 1.00 97.56 102 GLU A N 1
ATOM 786 C CA . GLU A 1 102 ? -8.579 12.480 8.185 1.00 97.56 102 GLU A CA 1
ATOM 787 C C . GLU A 1 102 ? -8.119 13.389 9.328 1.00 97.56 102 GLU A C 1
ATOM 789 O O . GLU A 1 102 ? -7.133 14.116 9.182 1.00 97.56 102 GLU A O 1
ATOM 794 N N . GLN A 1 103 ? -8.734 13.253 10.505 1.00 97.00 103 GLN A N 1
ATOM 795 C CA . GLN A 1 103 ? -8.356 14.006 11.696 1.00 97.00 103 GLN A CA 1
ATOM 796 C C . GLN A 1 103 ? -6.893 13.760 12.099 1.00 97.00 103 GLN A C 1
ATOM 798 O O . GLN A 1 103 ? -6.182 14.706 12.451 1.00 97.00 103 GLN A O 1
ATOM 803 N N . PHE A 1 104 ? -6.408 12.514 12.035 1.00 97.38 104 PHE A N 1
ATOM 804 C CA . PHE A 1 104 ? -5.002 12.200 12.297 1.00 97.38 104 PHE A CA 1
ATOM 805 C C . PHE A 1 104 ? -4.074 12.980 11.358 1.00 97.38 104 PHE A C 1
ATOM 807 O O . PHE A 1 104 ? -3.129 13.627 11.824 1.00 97.38 104 PHE A O 1
ATOM 814 N N . CYS A 1 105 ? -4.336 12.950 10.049 1.00 96.31 105 CYS A N 1
ATOM 815 C CA . CYS A 1 105 ? -3.543 13.672 9.056 1.00 96.31 105 CYS A CA 1
ATOM 816 C C . CYS A 1 105 ? -3.607 15.191 9.276 1.00 96.31 105 CYS A C 1
ATOM 818 O O . CYS A 1 105 ? -2.582 15.874 9.203 1.00 96.31 105 CYS A O 1
ATOM 820 N N . GLU A 1 106 ? -4.782 15.730 9.606 1.00 95.06 106 GLU A N 1
ATOM 821 C CA . GLU A 1 106 ? -4.960 17.156 9.868 1.00 95.06 106 GLU A CA 1
ATOM 822 C C . GLU A 1 106 ? -4.214 17.638 11.113 1.00 95.06 106 GLU A C 1
ATOM 824 O O . GLU A 1 106 ? -3.585 18.699 11.067 1.00 95.06 106 GLU A O 1
ATOM 829 N N . VAL A 1 107 ? -4.268 16.885 12.213 1.00 94.75 107 VAL A N 1
ATOM 830 C CA . VAL A 1 107 ? -3.653 17.272 13.491 1.00 94.75 107 VAL A CA 1
ATOM 831 C C . VAL A 1 107 ? -2.145 17.048 13.463 1.00 94.75 107 VAL A C 1
ATOM 833 O O . VAL A 1 107 ? -1.380 17.935 13.841 1.00 94.75 107 VAL A O 1
ATOM 836 N N . SER A 1 108 ? -1.699 15.881 12.994 1.00 94.50 108 SER A N 1
ATOM 837 C CA . SER A 1 108 ? -0.276 15.520 13.000 1.00 94.50 108 SER A CA 1
ATOM 838 C C . SER A 1 108 ? 0.520 16.180 11.871 1.00 94.50 108 SER A C 1
ATOM 840 O O . SER A 1 108 ? 1.745 16.270 11.965 1.00 94.50 108 SER A O 1
ATOM 842 N N . LYS A 1 109 ? -0.160 16.613 10.795 1.00 94.50 109 LYS A N 1
ATOM 843 C CA . LYS A 1 109 ? 0.440 17.048 9.519 1.00 94.50 109 LYS A CA 1
ATOM 844 C C . LYS A 1 109 ? 1.352 15.993 8.880 1.00 94.50 109 LYS A C 1
ATOM 846 O O . LYS A 1 109 ? 2.203 16.330 8.058 1.00 94.50 109 LYS A O 1
ATOM 851 N N . LYS A 1 110 ? 1.195 14.721 9.259 1.00 94.50 110 LYS A N 1
ATOM 852 C CA . LYS A 1 110 ? 1.959 13.594 8.718 1.00 94.50 110 LYS A CA 1
ATOM 853 C C . LYS A 1 110 ? 1.177 12.901 7.616 1.00 94.50 110 LYS A C 1
ATOM 855 O O . LYS A 1 110 ? -0.042 12.756 7.698 1.00 94.50 110 LYS A O 1
ATOM 860 N N . SER A 1 111 ? 1.911 12.419 6.620 1.00 95.12 111 SER A N 1
ATOM 861 C CA . SER A 1 111 ? 1.384 11.460 5.664 1.00 95.12 111 SER A CA 1
ATOM 862 C C . SER A 1 111 ? 1.463 10.035 6.209 1.00 95.12 111 SER A C 1
ATOM 864 O O . SER A 1 111 ? 2.290 9.724 7.073 1.00 95.12 111 SER A O 1
ATOM 866 N N . MET A 1 112 ? 0.600 9.160 5.702 1.00 96.88 112 MET A N 1
ATOM 867 C CA . MET A 1 112 ? 0.581 7.752 6.084 1.00 96.88 112 MET A CA 1
ATOM 868 C C . MET A 1 112 ? 0.184 6.841 4.929 1.00 96.88 112 MET A C 1
ATOM 870 O O . MET A 1 112 ? -0.385 7.277 3.930 1.00 96.88 112 MET A O 1
ATOM 874 N N . ILE A 1 113 ? 0.476 5.554 5.088 1.00 98.50 113 ILE A N 1
ATOM 875 C CA . ILE A 1 113 ? -0.021 4.507 4.197 1.00 98.50 113 ILE A CA 1
ATOM 876 C C . ILE A 1 113 ? -1.294 3.919 4.808 1.00 98.50 113 ILE A C 1
ATOM 878 O O . ILE A 1 113 ? -1.294 3.547 5.979 1.00 98.50 113 ILE A O 1
ATOM 882 N N . VAL A 1 114 ? -2.358 3.793 4.021 1.00 98.69 114 VAL A N 1
ATOM 883 C CA . VAL A 1 114 ? -3.566 3.059 4.419 1.00 98.69 114 VAL A CA 1
ATOM 884 C C . VAL A 1 114 ? -3.706 1.861 3.497 1.00 98.69 114 VAL A C 1
ATOM 886 O O . VAL A 1 114 ? -3.762 2.014 2.281 1.00 98.69 114 VAL A O 1
ATOM 889 N N . CYS A 1 115 ? -3.721 0.667 4.078 1.00 98.56 115 CYS A N 1
ATOM 890 C CA . CYS A 1 115 ? -3.797 -0.599 3.373 1.00 98.56 115 CYS A CA 1
ATOM 891 C C . CYS A 1 115 ? -5.129 -1.286 3.689 1.00 98.56 115 CYS A C 1
ATOM 893 O O . CYS A 1 115 ? -5.297 -1.866 4.765 1.00 98.56 115 CYS A O 1
ATOM 895 N N . ILE A 1 116 ? -6.067 -1.226 2.745 1.00 98.19 116 ILE A N 1
ATOM 896 C CA . ILE A 1 116 ? -7.327 -1.969 2.798 1.00 98.19 116 ILE A CA 1
ATOM 897 C C . ILE A 1 116 ? -7.036 -3.367 2.258 1.00 98.19 116 ILE A C 1
ATOM 899 O O . ILE A 1 116 ? -6.863 -3.559 1.058 1.00 98.19 116 ILE A O 1
ATOM 903 N N . CYS A 1 117 ? -6.895 -4.328 3.162 1.00 97.06 117 CYS A N 1
ATOM 904 C CA . CYS A 1 117 ? -6.443 -5.677 2.854 1.00 97.06 117 CYS A CA 1
ATOM 905 C C . CYS A 1 117 ? -7.620 -6.576 2.422 1.00 97.06 117 CYS A C 1
ATOM 907 O O . CYS A 1 117 ? -8.764 -6.282 2.783 1.00 97.06 117 CYS A O 1
ATOM 909 N N . PRO A 1 118 ? -7.371 -7.670 1.672 1.00 94.75 118 PRO A N 1
ATOM 910 C CA . PRO A 1 118 ? -8.432 -8.590 1.271 1.00 94.75 118 PRO A CA 1
ATOM 911 C C . PRO A 1 118 ? -9.174 -9.186 2.471 1.00 94.75 118 PRO A C 1
ATOM 913 O O . PRO A 1 118 ? -8.557 -9.636 3.433 1.00 94.75 118 PRO A O 1
ATOM 916 N N . GLY A 1 119 ? -10.502 -9.218 2.397 1.00 91.88 119 GLY A N 1
ATOM 917 C CA . GLY A 1 119 ? -11.330 -9.899 3.391 1.00 91.88 119 GLY A CA 1
ATOM 918 C C . GLY A 1 119 ? -11.266 -11.424 3.278 1.00 91.88 119 GLY A C 1
ATOM 919 O O . GLY A 1 119 ? -10.634 -11.984 2.372 1.00 91.88 119 GLY A O 1
ATOM 920 N N . SER A 1 120 ? -11.950 -12.105 4.189 1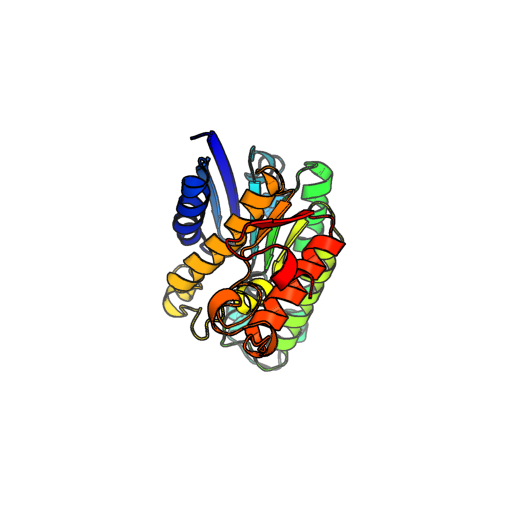.00 89.31 120 SER A N 1
ATOM 921 C CA . SER A 1 120 ? -12.063 -13.561 4.188 1.00 89.31 120 SER A CA 1
ATOM 922 C C . SER A 1 120 ? -12.753 -14.080 2.904 1.00 89.31 120 SER A C 1
ATOM 924 O O . SER A 1 120 ? -13.800 -13.563 2.504 1.00 89.31 120 SER A O 1
ATOM 926 N N . PRO A 1 121 ? -12.233 -15.132 2.233 1.00 83.44 121 PRO A N 1
ATOM 927 C CA . PRO A 1 121 ? -12.812 -15.619 0.971 1.00 83.44 121 PRO A CA 1
ATOM 928 C C . PRO A 1 121 ? -14.253 -16.154 1.089 1.00 83.44 121 PRO A C 1
ATOM 930 O O . PRO A 1 121 ? -14.971 -16.256 0.089 1.00 83.44 121 PRO A O 1
ATOM 933 N N . GLY A 1 122 ? -14.684 -16.504 2.310 1.00 65.12 122 GLY A N 1
ATOM 934 C CA . GLY A 1 122 ? -15.996 -17.099 2.598 1.00 65.12 122 GLY A CA 1
ATOM 935 C C . GLY A 1 122 ? -17.173 -16.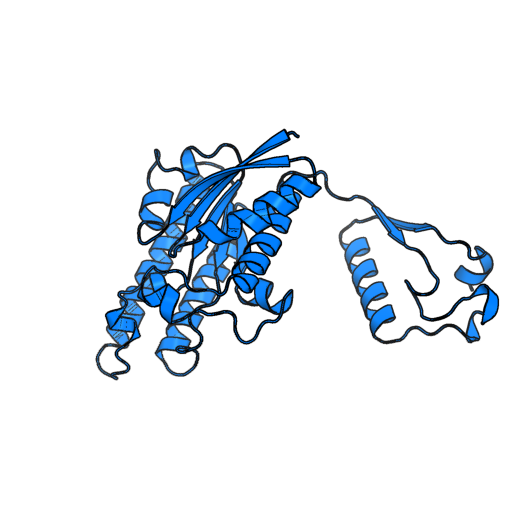124 2.484 1.00 65.12 122 GLY A C 1
ATOM 936 O O . GLY A 1 122 ? -18.317 -16.560 2.400 1.00 65.12 122 GLY A O 1
ATOM 937 N N . GLU A 1 123 ? -16.889 -14.825 2.415 1.00 59.72 123 GLU A N 1
ATOM 938 C CA . GLU A 1 123 ? -17.859 -13.724 2.415 1.00 59.72 123 GLU A CA 1
ATOM 939 C C . GLU A 1 123 ? -17.993 -13.083 1.020 1.00 59.72 123 GLU A C 1
ATOM 941 O O . GLU A 1 123 ? -18.349 -11.922 0.900 1.00 59.72 123 GLU A O 1
ATOM 946 N N . THR A 1 124 ? -17.679 -13.792 -0.069 1.00 57.56 124 THR A N 1
ATOM 947 C CA . THR A 1 124 ? -17.627 -13.199 -1.428 1.00 57.56 124 THR A CA 1
ATOM 948 C C . THR A 1 124 ? -18.966 -13.177 -2.171 1.00 57.56 124 THR A C 1
ATOM 950 O O . THR A 1 124 ? -19.035 -12.713 -3.311 1.00 57.56 124 THR A O 1
ATOM 953 N N . ARG A 1 125 ? -20.043 -13.706 -1.576 1.00 62.97 125 ARG A N 1
ATOM 954 C CA . ARG A 1 125 ? -21.366 -13.785 -2.214 1.00 62.97 125 ARG A CA 1
ATOM 955 C C . ARG A 1 125 ? -22.489 -13.481 -1.229 1.00 62.97 125 ARG A C 1
ATOM 957 O O . ARG A 1 125 ? -22.510 -14.003 -0.120 1.00 62.97 125 ARG A O 1
ATOM 964 N N . GLY A 1 126 ? -23.474 -12.716 -1.693 1.00 77.88 126 GLY A N 1
ATOM 965 C CA . GLY A 1 126 ? -24.679 -12.375 -0.939 1.00 77.88 126 GLY A CA 1
ATOM 966 C C . GLY A 1 126 ? -24.642 -10.964 -0.360 1.00 77.88 126 GLY A C 1
ATOM 967 O O . GLY A 1 126 ? -23.647 -10.259 -0.430 1.00 77.88 126 GLY A O 1
ATOM 968 N N . ILE A 1 127 ? -25.750 -10.552 0.248 1.00 82.38 127 ILE A N 1
ATOM 969 C CA . ILE A 1 127 ? -25.966 -9.150 0.632 1.00 82.38 127 ILE A CA 1
ATOM 970 C C . ILE A 1 127 ? -24.931 -8.594 1.621 1.00 82.38 127 ILE A C 1
ATOM 972 O O . ILE A 1 127 ? -24.643 -7.406 1.578 1.00 82.38 127 ILE A O 1
ATOM 976 N N . ARG A 1 128 ? -24.361 -9.417 2.515 1.00 83.81 128 ARG A N 1
ATOM 977 C CA . ARG A 1 128 ? -23.293 -8.959 3.420 1.00 83.81 128 ARG A CA 1
ATOM 978 C C . ARG A 1 128 ? -21.978 -8.724 2.691 1.00 83.81 128 ARG A C 1
ATOM 980 O O . ARG A 1 128 ? -21.339 -7.720 2.976 1.00 83.81 128 ARG A O 1
ATOM 987 N N . ALA A 1 129 ? -21.650 -9.578 1.722 1.00 85.69 129 ALA A N 1
ATOM 988 C CA . ALA A 1 129 ? -20.531 -9.368 0.811 1.00 85.69 129 ALA A CA 1
ATOM 989 C C . ALA A 1 129 ? -20.660 -8.014 0.110 1.00 85.69 129 ALA A C 1
ATOM 991 O O . ALA A 1 129 ? -19.723 -7.222 0.113 1.00 85.69 129 ALA A O 1
ATOM 992 N N . ASP A 1 130 ? -21.854 -7.728 -0.420 1.00 88.38 130 ASP A N 1
ATOM 993 C CA . ASP A 1 130 ? -22.147 -6.465 -1.097 1.00 88.38 130 ASP A CA 1
ATOM 994 C C . ASP A 1 130 ? -22.020 -5.280 -0.127 1.00 88.38 130 ASP A C 1
ATOM 996 O O . ASP A 1 130 ? -21.370 -4.293 -0.442 1.00 88.38 130 ASP A O 1
ATOM 1000 N N . ILE A 1 131 ? -22.547 -5.399 1.098 1.00 91.31 131 ILE A N 1
ATOM 1001 C CA . ILE A 1 131 ? -22.420 -4.362 2.137 1.00 91.31 131 ILE A CA 1
ATOM 1002 C C . ILE A 1 131 ? -20.952 -4.118 2.527 1.00 91.31 131 ILE A C 1
ATOM 1004 O O . ILE A 1 131 ? -20.547 -2.967 2.691 1.00 91.31 131 ILE A O 1
ATOM 1008 N N . MET A 1 132 ? -20.152 -5.173 2.698 1.00 91.56 132 MET A N 1
ATOM 1009 C CA . MET A 1 132 ? -18.724 -5.050 3.004 1.00 91.56 132 MET A CA 1
ATOM 1010 C C . MET A 1 132 ? -17.958 -4.428 1.839 1.00 91.56 132 MET A C 1
ATOM 1012 O O . MET A 1 132 ? -17.096 -3.577 2.056 1.00 91.56 132 MET A O 1
ATOM 1016 N N . LYS A 1 133 ? -18.295 -4.815 0.606 1.00 92.44 133 LYS A N 1
ATOM 1017 C CA . LYS A 1 133 ? -17.722 -4.238 -0.605 1.00 92.44 133 LYS A CA 1
ATOM 1018 C C . LYS A 1 133 ? -18.040 -2.746 -0.702 1.00 92.44 133 LYS A C 1
ATOM 1020 O O . LYS A 1 133 ? -17.108 -1.956 -0.808 1.00 92.44 133 LYS A O 1
ATOM 1025 N N . ASP A 1 134 ? -19.308 -2.362 -0.557 1.00 94.88 134 ASP A N 1
ATOM 1026 C CA . ASP A 1 134 ? -19.755 -0.963 -0.556 1.00 94.88 134 ASP A CA 1
ATOM 1027 C C . ASP A 1 134 ? -19.017 -0.142 0.517 1.00 94.88 134 ASP A C 1
ATOM 1029 O O . ASP A 1 134 ? -18.587 0.987 0.275 1.00 94.88 134 ASP A O 1
ATOM 1033 N N . ALA A 1 135 ? -18.839 -0.707 1.716 1.00 96.62 135 ALA A N 1
ATOM 1034 C CA . ALA A 1 135 ? -18.116 -0.049 2.799 1.00 96.62 135 ALA A CA 1
ATOM 1035 C C . ALA A 1 135 ? -16.611 0.096 2.494 1.00 96.62 135 ALA A C 1
ATOM 1037 O O . ALA A 1 135 ? -16.019 1.140 2.777 1.00 96.62 135 ALA A O 1
ATOM 1038 N N . GLY A 1 136 ? -15.993 -0.917 1.880 1.00 97.19 136 GLY A N 1
ATOM 1039 C CA . GLY A 1 136 ? -14.608 -0.858 1.410 1.00 97.19 136 GLY A CA 1
ATOM 1040 C C . GLY A 1 136 ? -14.397 0.178 0.305 1.00 97.19 136 GLY A C 1
ATOM 1041 O O . GLY A 1 136 ? -13.453 0.963 0.384 1.00 97.19 136 GLY A O 1
ATOM 1042 N N . GLU A 1 137 ? -15.301 0.233 -0.675 1.00 97.62 137 GLU A N 1
ATOM 1043 C CA . GLU A 1 137 ? -15.303 1.235 -1.749 1.00 97.62 137 GLU A CA 1
ATOM 1044 C C . GLU A 1 137 ? -15.491 2.653 -1.191 1.00 97.62 137 GLU A C 1
ATOM 1046 O O . GLU A 1 137 ? -14.794 3.582 -1.605 1.00 97.62 137 GLU A O 1
ATOM 1051 N N . PHE A 1 138 ? -16.370 2.828 -0.198 1.00 98.44 138 PHE A N 1
ATOM 1052 C CA . PHE A 1 138 ? -16.523 4.102 0.505 1.00 98.44 138 PHE A CA 1
ATOM 1053 C C . PHE A 1 138 ? -15.217 4.539 1.187 1.00 98.44 138 PHE A C 1
ATOM 1055 O O . PHE A 1 138 ? -14.788 5.681 1.003 1.00 98.44 138 PHE A O 1
ATOM 1062 N N . LEU A 1 139 ? -14.568 3.644 1.944 1.00 98.62 139 LEU A N 1
ATOM 1063 C CA . LEU A 1 139 ? -13.305 3.957 2.617 1.00 98.62 139 LEU A CA 1
ATOM 1064 C C . LEU A 1 139 ? -12.210 4.300 1.603 1.00 98.62 139 LEU A C 1
ATOM 1066 O O . LEU A 1 139 ? -11.530 5.311 1.762 1.00 98.62 139 LEU A O 1
ATOM 1070 N N . ALA A 1 140 ? -12.065 3.498 0.544 1.00 98.62 140 ALA A N 1
ATOM 1071 C CA . ALA A 1 140 ? -11.110 3.750 -0.530 1.00 98.62 140 ALA A CA 1
ATOM 1072 C C . ALA A 1 140 ? -11.338 5.131 -1.164 1.00 98.62 140 ALA A C 1
ATOM 1074 O O . ALA A 1 140 ? -10.418 5.947 -1.200 1.00 98.62 140 ALA A O 1
ATOM 1075 N N . GLY A 1 141 ? -12.578 5.449 -1.548 1.00 98.44 141 GLY A N 1
ATOM 1076 C CA . GLY A 1 141 ? -12.925 6.737 -2.153 1.00 98.44 141 GLY A CA 1
ATOM 1077 C C . GLY A 1 141 ? -12.739 7.943 -1.221 1.00 98.44 141 GLY A C 1
ATOM 1078 O O . GLY A 1 141 ? -12.514 9.058 -1.698 1.00 98.44 141 GLY A O 1
ATOM 1079 N N . ALA A 1 142 ? -12.816 7.753 0.101 1.00 98.12 142 ALA A N 1
ATOM 1080 C CA . ALA A 1 142 ? -12.445 8.779 1.076 1.00 98.12 142 ALA A CA 1
ATOM 1081 C C . ALA A 1 142 ? -10.918 8.968 1.140 1.00 98.12 142 ALA A C 1
ATOM 1083 O O . ALA A 1 142 ? -10.434 10.100 1.114 1.00 98.12 142 ALA A O 1
ATOM 1084 N N . MET A 1 143 ? -10.155 7.871 1.167 1.00 98.06 143 MET A N 1
ATOM 1085 C CA . MET A 1 143 ? -8.690 7.903 1.235 1.00 98.06 143 MET A CA 1
ATOM 1086 C C . MET A 1 143 ? -8.047 8.458 -0.042 1.00 98.06 143 MET A C 1
ATOM 1088 O O . MET A 1 143 ? -7.087 9.216 0.053 1.00 98.06 143 MET A O 1
ATOM 1092 N N . GLU A 1 144 ? -8.591 8.160 -1.225 1.00 97.12 144 GLU A N 1
ATOM 1093 C CA . GLU A 1 144 ? -8.104 8.690 -2.511 1.00 97.12 144 GLU A CA 1
ATOM 1094 C C . GLU A 1 144 ? -8.158 10.220 -2.598 1.00 97.12 144 GLU A C 1
ATOM 1096 O O . GLU A 1 144 ? -7.330 10.841 -3.263 1.00 97.12 144 GLU A O 1
ATOM 1101 N N . LYS A 1 145 ? -9.126 10.845 -1.919 1.00 95.75 145 LYS A N 1
ATOM 1102 C CA . LYS A 1 145 ? -9.281 12.308 -1.884 1.00 95.75 145 LYS A CA 1
ATOM 1103 C C . LYS A 1 145 ? -8.327 12.979 -0.895 1.00 95.75 145 LYS A C 1
ATOM 1105 O O . LYS A 1 145 ? -8.176 14.201 -0.933 1.00 95.75 145 LYS A O 1
ATOM 1110 N N . ASN A 1 146 ? -7.691 12.211 -0.010 1.00 95.81 146 ASN A N 1
ATOM 1111 C CA . ASN A 1 146 ? -6.796 12.730 1.013 1.00 95.81 146 ASN A CA 1
ATOM 1112 C C . ASN A 1 146 ? -5.338 12.701 0.530 1.00 95.81 146 ASN A C 1
ATOM 1114 O O . ASN A 1 146 ? -4.683 11.664 0.528 1.00 95.81 146 ASN A O 1
ATOM 1118 N N . ASN A 1 147 ? -4.785 13.873 0.209 1.00 95.31 147 ASN A N 1
ATOM 1119 C CA . ASN A 1 147 ? -3.404 14.014 -0.279 1.00 95.31 147 ASN A CA 1
ATOM 1120 C C . ASN A 1 147 ? -2.319 13.577 0.725 1.00 95.31 147 ASN A C 1
ATOM 1122 O O . ASN A 1 147 ? -1.156 13.431 0.346 1.00 95.31 147 ASN A O 1
ATOM 1126 N N . SER A 1 148 ? -2.667 13.404 2.003 1.00 97.12 148 SER A N 1
ATOM 1127 C CA . SER A 1 148 ? -1.752 12.892 3.032 1.00 97.12 148 SER A CA 1
ATOM 1128 C C . SER A 1 148 ? -1.767 11.363 3.117 1.00 97.12 148 SER A C 1
ATOM 1130 O O . SER A 1 148 ? -0.937 10.783 3.816 1.00 97.12 148 SER A O 1
ATOM 1132 N N . VAL A 1 149 ? -2.677 10.692 2.411 1.00 98.25 149 VAL A N 1
ATOM 1133 C CA . VAL A 1 149 ? -2.815 9.238 2.435 1.00 98.25 149 VAL A CA 1
ATOM 1134 C C . VAL A 1 149 ? -2.280 8.637 1.141 1.00 98.25 149 VAL A C 1
ATOM 1136 O O . VAL A 1 149 ? -2.655 9.012 0.037 1.00 98.25 149 VAL A O 1
ATOM 1139 N N . THR A 1 150 ? -1.395 7.655 1.281 1.00 98.25 150 THR A N 1
ATOM 1140 C CA . THR A 1 150 ? -1.068 6.721 0.202 1.00 98.25 150 THR A CA 1
ATOM 1141 C C . THR A 1 150 ? -1.916 5.469 0.382 1.00 98.25 150 THR A C 1
ATOM 1143 O O . THR A 1 150 ? -1.658 4.674 1.286 1.00 98.25 150 THR A O 1
ATOM 1146 N N . LEU A 1 151 ? -2.930 5.306 -0.466 1.00 98.56 151 LEU A N 1
ATOM 1147 C CA . LEU A 1 151 ? -3.822 4.151 -0.438 1.00 98.56 151 LEU A CA 1
ATOM 1148 C C . LEU A 1 151 ? -3.180 2.927 -1.116 1.00 98.56 151 LEU A C 1
ATOM 1150 O O . LEU A 1 151 ? -2.490 3.040 -2.132 1.00 98.56 151 LEU A O 1
ATOM 1154 N N . ILE A 1 152 ? -3.417 1.758 -0.528 1.00 98.50 152 ILE A N 1
ATOM 1155 C CA . ILE A 1 152 ? -3.199 0.437 -1.115 1.00 98.50 152 ILE A CA 1
ATOM 1156 C C . ILE A 1 152 ? -4.489 -0.354 -0.893 1.00 98.50 152 ILE A C 1
ATOM 1158 O O . ILE A 1 152 ? -4.943 -0.480 0.246 1.00 98.50 152 ILE A O 1
ATOM 1162 N N . THR A 1 153 ? -5.073 -0.888 -1.957 1.00 98.12 153 THR A N 1
ATOM 1163 C CA . THR A 1 153 ? -6.285 -1.711 -1.897 1.00 98.12 153 THR A CA 1
ATOM 1164 C C . THR A 1 153 ? -5.978 -3.196 -2.091 1.00 98.12 153 THR A C 1
ATOM 1166 O O . THR A 1 153 ? -4.903 -3.580 -2.558 1.00 98.12 153 THR A O 1
ATOM 1169 N N . ALA A 1 154 ? -6.947 -4.052 -1.768 1.00 95.31 154 ALA A N 1
ATOM 1170 C CA . ALA A 1 154 ? -6.894 -5.479 -2.063 1.00 95.31 154 ALA A CA 1
ATOM 1171 C C . ALA A 1 154 ? -6.693 -5.741 -3.567 1.00 95.31 154 ALA A C 1
ATOM 1173 O O . ALA A 1 154 ? -5.928 -6.631 -3.935 1.00 95.31 154 ALA A O 1
ATOM 1174 N N . GLU A 1 155 ? -7.331 -4.932 -4.418 1.00 94.88 155 GLU A N 1
ATOM 1175 C CA . GLU A 1 155 ? -7.199 -4.999 -5.875 1.00 94.88 155 GLU A CA 1
ATOM 1176 C C . GLU A 1 155 ? -5.784 -4.626 -6.333 1.00 94.88 155 GLU A C 1
ATOM 1178 O O . GLU A 1 155 ? -5.204 -5.343 -7.146 1.00 94.88 155 GLU A O 1
ATOM 1183 N N . ASP A 1 156 ? -5.168 -3.593 -5.746 1.00 95.81 156 ASP A N 1
ATOM 1184 C CA . ASP A 1 156 ? -3.768 -3.248 -6.036 1.00 95.81 156 ASP A CA 1
ATOM 1185 C C . ASP A 1 156 ? -2.811 -4.398 -5.693 1.00 95.81 156 ASP A C 1
ATOM 1187 O O . ASP A 1 156 ? -1.852 -4.664 -6.421 1.00 95.81 156 ASP A O 1
ATOM 1191 N N . ILE A 1 157 ? -3.046 -5.072 -4.562 1.00 96.38 157 ILE A N 1
ATOM 1192 C CA . ILE A 1 157 ? -2.186 -6.158 -4.080 1.00 96.38 157 ILE A CA 1
ATOM 1193 C C . ILE A 1 157 ? -2.331 -7.387 -4.980 1.00 96.38 157 ILE A C 1
ATOM 1195 O O . ILE A 1 157 ? -1.331 -7.887 -5.496 1.00 96.38 157 ILE A O 1
ATOM 1199 N N . LEU A 1 158 ? -3.566 -7.856 -5.178 1.00 94.94 158 LEU A N 1
ATOM 1200 C CA . LEU A 1 158 ? -3.865 -9.072 -5.938 1.00 94.94 158 LEU A CA 1
ATOM 1201 C C . LEU A 1 158 ? -3.687 -8.876 -7.448 1.00 94.94 158 LEU A C 1
ATOM 1203 O O . LEU A 1 158 ? -3.383 -9.835 -8.148 1.00 94.94 158 LEU A O 1
ATOM 1207 N N . GLY A 1 159 ? -3.813 -7.648 -7.955 1.00 94.75 159 GLY A N 1
ATOM 1208 C CA . GLY A 1 159 ? -3.501 -7.317 -9.344 1.00 94.75 159 GLY A CA 1
ATOM 1209 C C . GLY A 1 159 ? -2.001 -7.378 -9.646 1.00 94.75 159 GLY A C 1
ATOM 1210 O O . GLY A 1 159 ? -1.609 -7.794 -10.733 1.00 94.75 159 GLY A O 1
ATOM 1211 N N . LEU A 1 160 ? -1.148 -7.005 -8.682 1.00 92.81 160 LEU A N 1
ATOM 1212 C CA . LEU A 1 160 ? 0.311 -7.109 -8.818 1.00 92.81 160 LEU A CA 1
ATOM 1213 C C . LEU A 1 160 ? 0.836 -8.519 -8.534 1.00 92.81 160 LEU A C 1
ATOM 1215 O O . LEU A 1 160 ? 1.788 -8.961 -9.176 1.00 92.81 160 LEU A O 1
ATOM 1219 N N . TYR A 1 161 ? 0.238 -9.202 -7.560 1.00 95.31 161 TYR A N 1
ATOM 1220 C CA . TYR A 1 161 ? 0.643 -10.532 -7.117 1.00 95.31 161 TYR A CA 1
ATOM 1221 C C . TYR A 1 161 ? -0.595 -11.428 -6.960 1.00 95.31 161 TYR A C 1
ATOM 1223 O O . TYR A 1 161 ? -1.079 -11.611 -5.838 1.00 95.31 161 TYR A O 1
ATOM 1231 N N . PRO A 1 162 ? -1.120 -11.984 -8.069 1.00 94.81 162 PRO A N 1
ATOM 1232 C CA . PRO A 1 162 ? -2.284 -12.860 -8.024 1.00 94.81 162 PRO A CA 1
ATOM 1233 C C . PRO A 1 162 ? -2.035 -14.082 -7.137 1.00 94.81 162 PRO A C 1
ATOM 1235 O O . PRO A 1 162 ? -1.026 -14.775 -7.283 1.00 94.81 162 PRO A O 1
ATOM 1238 N N . MET A 1 163 ? -2.961 -14.348 -6.217 1.00 94.00 163 MET A N 1
ATOM 1239 C CA . MET A 1 163 ? -2.910 -15.496 -5.315 1.00 94.00 163 MET A CA 1
ATOM 1240 C C . MET A 1 163 ? -4.327 -15.957 -4.976 1.00 94.00 163 MET A C 1
ATOM 1242 O O . MET A 1 163 ? -5.096 -15.202 -4.387 1.00 94.00 163 MET A O 1
ATOM 1246 N N . ASP A 1 164 ? -4.644 -17.210 -5.298 1.00 88.06 164 ASP A N 1
ATOM 1247 C CA . ASP A 1 164 ? -5.979 -17.770 -5.050 1.00 88.06 164 ASP A CA 1
ATOM 1248 C C . ASP A 1 164 ? -6.203 -18.103 -3.564 1.00 88.06 164 ASP A C 1
ATOM 1250 O O . ASP A 1 164 ? -7.253 -17.803 -3.001 1.00 88.06 164 ASP A O 1
ATOM 1254 N N . ASN A 1 165 ? -5.202 -18.697 -2.903 1.00 92.06 165 ASN A N 1
ATOM 1255 C CA . ASN A 1 165 ? -5.292 -19.168 -1.516 1.00 92.06 165 ASN A CA 1
ATOM 1256 C C . ASN A 1 165 ? -4.470 -18.281 -0.576 1.00 92.06 165 ASN A C 1
ATOM 1258 O O . ASN A 1 165 ? -3.441 -18.700 -0.051 1.00 92.06 165 ASN A O 1
ATOM 1262 N N . TYR A 1 166 ? -4.917 -17.042 -0.383 1.00 95.38 166 TYR A N 1
ATOM 1263 C CA . TYR A 1 166 ? -4.218 -16.068 0.460 1.00 95.38 166 TYR A CA 1
ATOM 1264 C C . TYR A 1 166 ? -4.563 -16.160 1.958 1.00 95.38 166 TYR A C 1
ATOM 1266 O O . TYR A 1 166 ? -3.914 -15.498 2.768 1.00 95.38 166 TYR A O 1
ATOM 1274 N N . TYR A 1 167 ? -5.573 -16.950 2.338 1.00 95.94 167 TYR A N 1
ATOM 1275 C CA . TYR A 1 167 ? -6.205 -16.907 3.662 1.00 95.94 167 TYR A CA 1
ATOM 1276 C C . TYR A 1 167 ? -5.969 -18.170 4.505 1.00 95.94 167 TYR A C 1
ATOM 1278 O O . TYR A 1 167 ? -6.068 -19.284 3.990 1.00 95.94 167 TYR A O 1
ATOM 1286 N N . ASP A 1 168 ? -5.749 -18.000 5.811 1.00 95.94 168 ASP A N 1
ATOM 1287 C CA . ASP A 1 168 ? -5.674 -19.080 6.804 1.00 95.94 168 ASP A CA 1
ATOM 1288 C C . ASP A 1 168 ? -6.821 -18.959 7.822 1.00 95.94 168 ASP A C 1
ATOM 1290 O O . ASP A 1 168 ? -6.750 -18.234 8.814 1.00 95.94 168 ASP A O 1
ATOM 1294 N N . TYR A 1 169 ? -7.897 -19.718 7.592 1.00 93.19 169 TYR A N 1
ATOM 1295 C CA . TYR A 1 169 ? -9.081 -19.713 8.459 1.00 93.19 169 TYR A CA 1
ATOM 1296 C C . TYR A 1 169 ? -8.800 -20.160 9.895 1.00 93.19 169 TYR A C 1
ATOM 1298 O O . TYR A 1 169 ? -9.469 -19.713 10.829 1.00 93.19 169 TYR A O 1
ATOM 1306 N N . HIS A 1 170 ? -7.855 -21.080 10.083 1.00 94.25 170 HIS A N 1
ATOM 1307 C CA . HIS A 1 170 ? -7.580 -21.637 11.398 1.00 94.25 170 HIS A CA 1
ATOM 1308 C C . HIS A 1 170 ? -6.761 -20.652 12.234 1.00 94.25 170 HIS A C 1
ATOM 1310 O O . HIS A 1 170 ? -7.105 -20.390 13.390 1.00 94.25 170 HIS A O 1
ATOM 1316 N N . ALA A 1 171 ? -5.718 -20.070 11.640 1.00 95.88 171 ALA A N 1
ATOM 1317 C CA . ALA A 1 171 ? -4.898 -19.059 12.294 1.00 95.88 171 ALA A CA 1
ATOM 1318 C C . ALA A 1 171 ? -5.689 -17.770 12.574 1.00 95.88 171 ALA A C 1
ATOM 1320 O O . ALA A 1 171 ? -5.533 -17.183 13.651 1.00 95.88 171 ALA A O 1
ATOM 1321 N N . ASP A 1 172 ? -6.597 -17.372 11.677 1.00 94.25 172 ASP A N 1
ATOM 1322 C CA . ASP A 1 172 ? -7.455 -16.207 11.900 1.00 94.25 172 ASP A CA 1
ATOM 1323 C C . ASP A 1 172 ? -8.369 -16.397 13.108 1.00 94.25 172 ASP A C 1
ATOM 1325 O O . ASP A 1 172 ? -8.415 -15.556 14.004 1.00 94.25 172 ASP A O 1
ATOM 1329 N N . LYS A 1 173 ? -9.035 -17.551 13.198 1.00 91.12 173 LYS A N 1
ATOM 1330 C CA . LYS A 1 173 ? -9.950 -17.842 14.305 1.00 91.12 173 LYS A CA 1
ATOM 1331 C C . LYS A 1 173 ? -9.247 -17.905 15.663 1.00 91.12 173 LYS A C 1
ATOM 1333 O O . LYS A 1 173 ? -9.845 -17.556 16.678 1.00 91.12 173 LYS A O 1
ATOM 1338 N N . LEU A 1 174 ? -8.007 -18.392 15.701 1.00 93.62 174 LEU A N 1
ATOM 1339 C CA . LEU A 1 174 ? -7.265 -18.575 16.951 1.00 93.62 174 LEU A CA 1
ATOM 1340 C C . LEU A 1 174 ? -6.515 -17.322 17.407 1.00 93.62 174 LEU A C 1
ATOM 1342 O O . LEU A 1 174 ? -6.385 -17.101 18.610 1.00 93.62 174 LEU A O 1
ATOM 1346 N N . ALA A 1 175 ? -5.981 -16.541 16.468 1.00 93.44 175 ALA A N 1
ATOM 1347 C CA . ALA A 1 175 ? -5.017 -15.484 16.768 1.00 93.44 175 ALA A CA 1
ATOM 1348 C C . ALA A 1 175 ? -5.190 -14.216 15.914 1.00 93.44 175 ALA A C 1
ATOM 1350 O O . ALA A 1 175 ? -4.316 -13.345 15.941 1.00 93.44 175 ALA A O 1
ATOM 1351 N N . HIS A 1 176 ? -6.281 -14.101 15.150 1.00 95.12 176 HIS A N 1
ATOM 1352 C CA . HIS A 1 176 ? -6.489 -13.032 14.170 1.00 95.12 176 HIS A CA 1
ATOM 1353 C C . HIS A 1 176 ? -5.303 -12.877 13.210 1.00 95.12 176 HIS A C 1
ATOM 1355 O O . HIS A 1 176 ? -4.853 -11.770 12.929 1.00 95.12 176 HIS A O 1
ATOM 1361 N N . ILE A 1 177 ? -4.750 -13.998 12.741 1.00 96.81 177 ILE A N 1
ATOM 1362 C CA . ILE A 1 177 ? -3.722 -14.047 11.697 1.00 96.81 177 ILE A CA 1
ATOM 1363 C C . ILE A 1 177 ? -4.415 -14.506 10.403 1.00 96.81 177 ILE A C 1
ATOM 1365 O O . ILE A 1 177 ? -4.535 -15.708 10.186 1.00 96.81 177 ILE A O 1
ATOM 1369 N N . PRO A 1 178 ? -4.913 -13.582 9.562 1.00 95.94 178 PRO A N 1
ATOM 1370 C CA . PRO A 1 178 ? -5.827 -13.933 8.477 1.00 95.94 178 PRO A CA 1
ATOM 1371 C C . PRO A 1 178 ? -5.174 -14.584 7.271 1.00 95.94 178 PRO A C 1
ATOM 1373 O O . PRO A 1 178 ? -5.855 -15.234 6.485 1.00 95.94 178 PRO A O 1
ATOM 1376 N N . TYR A 1 179 ? -3.871 -14.401 7.090 1.00 97.62 179 TYR A N 1
ATOM 1377 C CA . TYR A 1 179 ? -3.215 -14.742 5.840 1.00 97.62 179 TYR A CA 1
ATOM 1378 C C . TYR A 1 179 ? -2.176 -15.840 5.993 1.00 97.62 179 TYR A C 1
ATOM 1380 O O . TYR A 1 179 ? -1.547 -15.992 7.041 1.00 97.62 179 TYR A O 1
ATOM 1388 N N . VAL A 1 180 ? -1.941 -16.556 4.897 1.00 97.62 180 VAL A N 1
ATOM 1389 C CA . VAL A 1 180 ? -0.783 -17.448 4.779 1.00 97.62 180 VAL A CA 1
ATOM 1390 C C . VAL A 1 180 ? 0.515 -16.631 4.734 1.00 97.62 180 VAL A C 1
ATOM 1392 O O . VAL A 1 180 ? 0.520 -15.447 4.372 1.00 97.62 180 VAL A O 1
ATOM 1395 N N . ALA A 1 181 ? 1.638 -17.248 5.103 1.00 97.31 181 ALA A N 1
ATOM 1396 C CA . ALA A 1 181 ? 2.933 -16.568 5.207 1.00 97.31 181 ALA A CA 1
ATOM 1397 C C . ALA A 1 181 ? 3.377 -15.923 3.877 1.00 97.31 181 ALA A C 1
ATOM 1399 O O . ALA A 1 181 ? 3.933 -14.819 3.851 1.00 97.31 181 ALA A O 1
ATOM 1400 N N . GLU A 1 182 ? 3.076 -16.574 2.756 1.00 97.81 182 GLU A N 1
ATOM 1401 C CA . GLU A 1 182 ? 3.360 -16.095 1.407 1.00 97.81 182 GLU A CA 1
ATOM 1402 C C . GLU A 1 182 ? 2.597 -14.802 1.102 1.00 97.81 182 GLU A C 1
ATOM 1404 O O . GLU A 1 182 ? 3.157 -13.866 0.528 1.00 97.81 182 GLU A O 1
ATOM 1409 N N . PHE A 1 183 ? 1.343 -14.696 1.548 1.00 98.12 183 PHE A N 1
ATOM 1410 C CA . PHE A 1 183 ? 0.555 -13.489 1.339 1.00 98.12 183 PHE A CA 1
ATOM 1411 C C . PHE A 1 183 ? 1.006 -12.340 2.246 1.00 98.12 183 PHE A C 1
ATOM 1413 O O . PHE A 1 183 ? 1.084 -11.197 1.797 1.00 98.12 183 PHE A O 1
ATOM 1420 N N . PHE A 1 184 ? 1.421 -12.619 3.486 1.00 98.19 184 PHE A N 1
ATOM 1421 C CA . PHE A 1 184 ? 2.112 -11.616 4.305 1.00 98.19 184 PHE A CA 1
ATOM 1422 C C . PHE A 1 184 ? 3.405 -11.111 3.650 1.00 98.19 184 PHE A C 1
ATOM 1424 O O . PHE A 1 184 ? 3.732 -9.926 3.768 1.00 98.19 184 PHE A O 1
ATOM 1431 N N . SER A 1 185 ? 4.112 -11.973 2.914 1.00 98.25 185 SER A N 1
ATOM 1432 C CA . SER A 1 185 ? 5.307 -11.573 2.168 1.00 98.25 185 SER A CA 1
ATOM 1433 C C . SER A 1 185 ? 4.977 -10.645 0.995 1.00 98.25 185 SER A C 1
ATOM 1435 O O . SER A 1 185 ? 5.648 -9.628 0.781 1.00 98.25 185 SER A O 1
ATOM 1437 N N . ILE A 1 186 ? 3.890 -10.937 0.276 1.00 98.19 186 ILE A N 1
ATOM 1438 C CA . ILE A 1 186 ? 3.337 -10.058 -0.763 1.00 98.19 186 ILE A CA 1
ATOM 1439 C C . ILE A 1 186 ? 2.944 -8.704 -0.158 1.00 98.19 186 ILE A C 1
ATOM 1441 O O . ILE A 1 186 ? 3.391 -7.658 -0.632 1.00 98.19 186 ILE A O 1
ATOM 1445 N N . LEU A 1 187 ? 2.167 -8.713 0.925 1.00 97.88 187 LEU A N 1
ATOM 1446 C CA . LEU A 1 187 ? 1.692 -7.513 1.608 1.00 97.88 187 LEU A CA 1
ATOM 1447 C C . LEU A 1 187 ? 2.861 -6.631 2.076 1.00 97.88 187 LEU A C 1
ATOM 1449 O O . LEU A 1 187 ? 2.898 -5.429 1.795 1.00 97.88 187 LEU A O 1
ATOM 1453 N N . GLY A 1 188 ? 3.864 -7.238 2.717 1.00 98.06 188 GLY A N 1
ATOM 1454 C CA . GLY A 1 188 ? 5.092 -6.554 3.111 1.00 98.06 188 GLY A CA 1
ATOM 1455 C C . GLY A 1 188 ? 5.853 -5.980 1.912 1.00 98.06 188 GLY A C 1
ATOM 1456 O O . GLY A 1 188 ? 6.334 -4.849 1.977 1.00 98.06 188 GLY A O 1
ATOM 1457 N N . THR A 1 189 ? 5.912 -6.699 0.790 1.00 98.19 189 THR A N 1
ATOM 1458 C CA . THR A 1 189 ? 6.546 -6.231 -0.454 1.00 98.19 189 THR A CA 1
ATOM 1459 C C . THR A 1 189 ? 5.838 -5.008 -1.038 1.00 98.19 189 THR A C 1
ATOM 1461 O O . THR A 1 189 ? 6.488 -4.005 -1.342 1.00 98.19 189 THR A O 1
ATOM 1464 N N . VAL A 1 190 ? 4.508 -5.041 -1.157 1.00 97.94 190 VAL A N 1
ATOM 1465 C CA . VAL A 1 190 ? 3.721 -3.925 -1.709 1.00 97.94 190 VAL A CA 1
ATOM 1466 C C . VAL A 1 190 ? 3.878 -2.669 -0.848 1.00 97.94 190 VAL A C 1
ATOM 1468 O O . VAL A 1 190 ? 4.152 -1.585 -1.371 1.00 97.94 190 VAL A O 1
ATOM 1471 N N . VAL A 1 191 ? 3.800 -2.808 0.476 1.00 97.81 191 VAL A N 1
ATOM 1472 C CA . VAL A 1 191 ? 3.970 -1.683 1.408 1.00 97.81 191 VAL A CA 1
ATOM 1473 C C . VAL A 1 191 ? 5.399 -1.148 1.382 1.00 97.81 191 VAL A C 1
ATOM 1475 O O . VAL A 1 191 ? 5.597 0.067 1.358 1.00 97.81 191 VAL A O 1
ATOM 1478 N N . SER A 1 192 ? 6.402 -2.025 1.291 1.00 98.00 192 SER A N 1
ATOM 1479 C CA . SER A 1 192 ? 7.809 -1.621 1.166 1.00 98.00 192 SER A CA 1
ATOM 1480 C C . SER A 1 192 ? 8.042 -0.724 -0.036 1.00 98.00 192 SER A C 1
ATOM 1482 O O . SER A 1 192 ? 8.741 0.280 0.076 1.00 98.00 192 SER A O 1
ATOM 1484 N N . ARG A 1 193 ? 7.411 -1.029 -1.176 1.00 96.19 193 ARG A N 1
ATOM 1485 C CA . ARG A 1 193 ? 7.498 -0.189 -2.379 1.00 96.19 193 ARG A CA 1
ATOM 1486 C C . ARG A 1 193 ? 6.979 1.225 -2.116 1.00 96.19 193 ARG A C 1
ATOM 1488 O O . ARG A 1 193 ? 7.580 2.179 -2.601 1.00 96.19 193 ARG A O 1
ATOM 1495 N N . ARG A 1 194 ? 5.902 1.380 -1.336 1.00 96.69 194 ARG A N 1
ATOM 1496 C CA . ARG A 1 194 ? 5.358 2.698 -0.960 1.00 96.69 194 ARG A CA 1
ATOM 1497 C C . ARG A 1 194 ? 6.242 3.424 0.054 1.00 96.69 194 ARG A C 1
ATOM 1499 O O . ARG A 1 194 ? 6.507 4.609 -0.130 1.00 96.69 194 ARG A O 1
ATOM 1506 N N . ILE A 1 195 ? 6.763 2.716 1.059 1.00 97.31 195 ILE A N 1
ATOM 1507 C CA . ILE A 1 195 ? 7.725 3.276 2.021 1.00 97.31 195 ILE A CA 1
ATOM 1508 C C . ILE A 1 195 ? 8.958 3.795 1.275 1.00 97.31 195 ILE A C 1
ATOM 1510 O O . ILE A 1 195 ? 9.297 4.970 1.397 1.00 97.31 195 ILE A O 1
ATOM 1514 N N . LEU A 1 196 ? 9.586 2.956 0.448 1.00 96.94 196 LEU A N 1
ATOM 1515 C CA . LEU A 1 196 ? 10.779 3.303 -0.324 1.00 96.94 196 LEU A CA 1
ATOM 1516 C C . LEU A 1 196 ? 10.515 4.481 -1.266 1.00 96.94 196 LEU A C 1
ATOM 1518 O O . LEU A 1 196 ? 11.306 5.418 -1.288 1.00 96.94 196 LEU A O 1
ATOM 1522 N N . ALA A 1 197 ? 9.374 4.499 -1.960 1.00 94.00 197 ALA A N 1
ATOM 1523 C CA . ALA A 1 197 ? 8.990 5.619 -2.817 1.00 94.00 197 ALA A CA 1
ATOM 1524 C C . ALA A 1 197 ? 8.859 6.958 -2.066 1.00 94.00 197 ALA A C 1
ATOM 1526 O O . ALA A 1 197 ? 9.068 8.005 -2.673 1.00 94.00 197 ALA A O 1
ATOM 1527 N N . SER A 1 198 ? 8.532 6.940 -0.767 1.00 92.69 198 SER A N 1
ATOM 1528 C CA . SER A 1 198 ? 8.435 8.157 0.055 1.00 92.69 198 SER A CA 1
ATOM 1529 C C . SER A 1 198 ? 9.768 8.649 0.631 1.00 92.69 198 SER A C 1
ATOM 1531 O O . SER A 1 198 ? 9.861 9.812 1.019 1.00 92.69 198 SER A O 1
ATOM 1533 N N . ILE A 1 199 ? 10.790 7.786 0.715 1.00 93.81 199 ILE A N 1
ATOM 1534 C CA . ILE A 1 199 ? 12.062 8.108 1.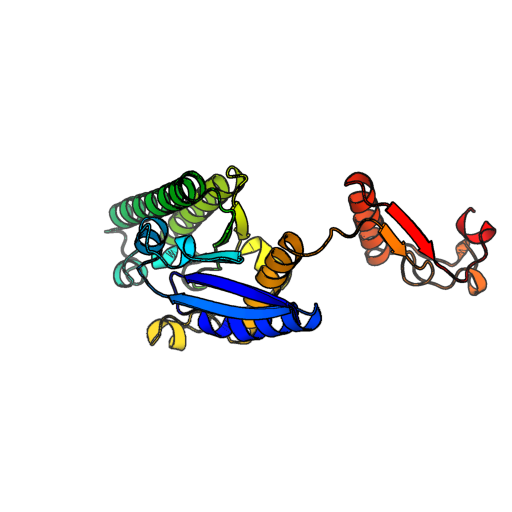394 1.00 93.81 199 ILE A CA 1
ATOM 1535 C C . ILE A 1 199 ? 13.275 8.125 0.468 1.00 93.81 199 ILE A C 1
ATOM 1537 O O . ILE A 1 199 ? 14.309 8.683 0.834 1.00 93.81 199 ILE A O 1
ATOM 1541 N N . MET A 1 200 ? 13.179 7.486 -0.697 1.00 92.62 200 MET A N 1
ATOM 1542 C CA . MET A 1 200 ? 14.233 7.471 -1.702 1.00 92.62 200 MET A CA 1
ATOM 1543 C C . MET A 1 200 ? 14.087 8.634 -2.676 1.00 92.62 200 MET A C 1
ATOM 1545 O O . MET A 1 200 ? 12.986 9.116 -2.947 1.00 92.62 200 MET A O 1
ATOM 1549 N N . ASP A 1 201 ? 15.211 9.034 -3.266 1.00 89.50 201 ASP A N 1
ATOM 1550 C CA . ASP A 1 201 ? 15.193 9.997 -4.355 1.00 89.50 201 ASP A CA 1
ATOM 1551 C C . ASP A 1 201 ? 14.440 9.427 -5.569 1.00 89.50 201 ASP A C 1
ATOM 1553 O O . ASP A 1 201 ? 14.650 8.272 -5.958 1.00 89.50 201 ASP A O 1
ATOM 1557 N N . PRO A 1 202 ? 13.575 10.225 -6.217 1.00 86.06 202 PRO A N 1
ATOM 1558 C CA . PRO A 1 202 ? 12.813 9.758 -7.364 1.00 86.06 202 PRO A CA 1
ATOM 1559 C C . PRO A 1 202 ? 13.734 9.438 -8.552 1.00 86.06 202 PRO A C 1
ATOM 1561 O O . PRO A 1 202 ? 14.569 10.254 -8.946 1.00 86.06 202 PRO A O 1
ATOM 1564 N N . CYS A 1 203 ? 13.521 8.290 -9.204 1.00 87.06 203 CYS A N 1
ATOM 1565 C CA . CYS A 1 203 ? 14.276 7.884 -10.397 1.00 87.06 203 CYS A CA 1
ATOM 1566 C C . CYS A 1 203 ? 14.015 8.827 -11.583 1.00 87.06 203 CYS A C 1
ATOM 1568 O O . CYS A 1 203 ? 12.950 8.781 -12.184 1.00 87.06 203 CYS A O 1
ATOM 1570 N N . LYS A 1 204 ? 14.953 9.696 -11.964 1.00 91.12 204 LYS A N 1
ATOM 1571 C CA . LYS A 1 204 ? 14.704 10.711 -13.014 1.00 91.12 204 LYS A CA 1
ATOM 1572 C C . LYS A 1 204 ? 14.810 10.184 -14.447 1.00 91.12 204 LYS A C 1
ATOM 1574 O O . LYS A 1 204 ? 14.221 10.776 -15.349 1.00 91.12 204 LYS A O 1
ATOM 1579 N N . ALA A 1 205 ? 15.531 9.087 -14.651 1.00 95.44 205 ALA A N 1
ATOM 1580 C CA . ALA A 1 205 ? 15.764 8.498 -15.961 1.00 95.44 205 ALA A CA 1
ATOM 1581 C C . ALA A 1 205 ? 15.591 6.977 -15.922 1.00 95.44 205 ALA A C 1
ATOM 1583 O O . ALA A 1 205 ? 15.903 6.345 -14.913 1.00 95.44 205 ALA A O 1
ATOM 1584 N N . ILE A 1 206 ? 15.116 6.417 -17.032 1.00 96.25 206 ILE A N 1
ATOM 1585 C CA . ILE A 1 206 ? 15.068 4.984 -17.311 1.00 96.25 206 ILE A CA 1
ATOM 1586 C C . ILE A 1 206 ? 15.953 4.750 -18.534 1.00 96.25 206 ILE A C 1
ATOM 1588 O O . ILE A 1 206 ? 15.770 5.388 -19.572 1.00 96.25 206 ILE A O 1
ATOM 1592 N N . ILE A 1 207 ? 16.939 3.869 -18.383 1.00 96.81 207 ILE A N 1
ATOM 1593 C CA . ILE A 1 207 ? 17.883 3.506 -19.438 1.00 96.81 207 ILE A CA 1
ATOM 1594 C C . ILE A 1 207 ? 17.518 2.101 -19.905 1.00 96.81 207 ILE A C 1
ATOM 1596 O O . ILE A 1 207 ? 17.416 1.196 -19.079 1.00 96.81 207 ILE A O 1
ATOM 1600 N N . LEU A 1 208 ? 17.290 1.945 -21.205 1.00 96.31 208 LEU A N 1
ATOM 1601 C CA . LEU A 1 208 ? 16.772 0.725 -21.816 1.00 96.31 208 LEU A CA 1
ATOM 1602 C C . LEU A 1 208 ? 17.801 0.161 -22.795 1.00 96.31 208 LEU A C 1
ATOM 1604 O O . LEU A 1 208 ? 18.416 0.914 -23.555 1.00 96.31 208 LEU A O 1
ATOM 1608 N N . ASP A 1 209 ? 17.959 -1.157 -22.782 1.00 96.44 209 ASP A N 1
ATOM 1609 C CA . ASP A 1 209 ? 18.520 -1.870 -23.928 1.00 96.44 209 ASP A CA 1
ATOM 1610 C C . ASP A 1 209 ? 17.456 -1.975 -25.039 1.00 96.44 209 ASP A C 1
ATOM 1612 O O . ASP A 1 209 ? 16.304 -1.581 -24.847 1.00 96.44 209 ASP A O 1
ATOM 1616 N N . CYS A 1 210 ? 17.850 -2.455 -26.213 1.00 95.62 210 CYS A N 1
ATOM 1617 C CA . CYS A 1 210 ? 17.007 -2.595 -27.393 1.00 95.62 210 CYS A CA 1
ATOM 1618 C C . CYS A 1 210 ? 16.643 -4.066 -27.636 1.00 95.62 210 CYS A C 1
ATOM 1620 O O . CYS A 1 210 ? 15.513 -4.470 -27.350 1.00 95.62 210 CYS A O 1
ATOM 1622 N N . ASP A 1 211 ? 17.600 -4.867 -28.103 1.00 95.88 211 ASP A N 1
ATOM 1623 C CA . ASP A 1 211 ? 17.384 -6.276 -28.447 1.00 95.88 211 ASP A CA 1
ATOM 1624 C C . ASP A 1 211 ? 16.891 -7.095 -27.242 1.00 95.88 211 ASP A C 1
ATOM 1626 O O . ASP A 1 211 ? 17.417 -7.001 -26.132 1.00 95.88 211 ASP A O 1
ATOM 1630 N N . ASN A 1 212 ? 15.846 -7.896 -27.459 1.00 94.81 212 ASN A N 1
ATOM 1631 C CA . ASN A 1 212 ? 15.144 -8.690 -26.439 1.00 94.81 212 ASN A CA 1
ATOM 1632 C C . ASN A 1 212 ? 14.647 -7.890 -25.217 1.00 94.81 212 ASN A C 1
ATOM 1634 O O . ASN A 1 212 ? 14.372 -8.464 -24.162 1.00 94.81 212 ASN A O 1
ATOM 1638 N N . THR A 1 213 ? 14.544 -6.564 -25.350 1.00 95.19 213 THR A N 1
ATOM 1639 C CA . THR A 1 213 ? 14.029 -5.654 -24.318 1.00 95.19 213 THR A CA 1
ATOM 1640 C C . THR A 1 213 ? 12.869 -4.823 -24.856 1.00 95.19 213 THR A C 1
ATOM 1642 O O . THR A 1 213 ? 11.788 -4.814 -24.273 1.00 95.19 213 THR A O 1
ATOM 1645 N N . LEU A 1 214 ? 13.072 -4.126 -25.978 1.00 95.88 214 LEU A N 1
ATOM 1646 C CA . LEU A 1 214 ? 12.042 -3.331 -26.656 1.00 95.88 214 LEU A CA 1
ATOM 1647 C C . LEU A 1 214 ? 11.388 -4.080 -27.818 1.00 95.88 214 LEU A C 1
ATOM 1649 O O . LEU A 1 214 ? 10.283 -3.720 -28.214 1.00 95.88 214 LEU A O 1
ATOM 1653 N N . TRP A 1 215 ? 12.043 -5.111 -28.343 1.00 95.50 215 TRP A N 1
ATOM 1654 C CA . TRP A 1 215 ? 11.540 -6.026 -29.366 1.00 95.50 215 TRP A CA 1
ATOM 1655 C C . TRP A 1 215 ? 12.201 -7.396 -29.200 1.00 95.50 215 TRP A C 1
ATOM 1657 O O . TRP A 1 215 ? 13.280 -7.497 -28.619 1.00 95.50 215 TRP A O 1
ATOM 1667 N N . ALA A 1 216 ? 11.577 -8.436 -29.742 1.00 96.44 216 ALA A N 1
ATOM 1668 C CA . ALA A 1 216 ? 12.168 -9.760 -29.855 1.00 96.44 216 ALA A CA 1
ATOM 1669 C C . ALA A 1 216 ? 13.143 -9.818 -31.041 1.00 96.44 216 ALA A C 1
ATOM 1671 O O . ALA A 1 216 ? 12.852 -9.270 -32.109 1.00 96.44 216 ALA A O 1
ATOM 1672 N N . GLY A 1 217 ? 14.260 -10.525 -30.860 1.00 94.06 217 GLY A N 1
ATOM 1673 C CA . GLY A 1 217 ? 15.298 -10.695 -31.880 1.00 94.06 217 GLY A CA 1
ATOM 1674 C C . GLY A 1 217 ? 16.511 -9.791 -31.665 1.00 94.06 217 GLY A C 1
ATOM 1675 O O . GLY A 1 217 ? 16.526 -8.940 -30.770 1.00 94.06 217 GLY A O 1
ATOM 1676 N N . VAL A 1 218 ? 17.542 -10.015 -32.478 1.00 94.81 218 VAL A N 1
ATOM 1677 C CA . VAL A 1 218 ? 18.809 -9.277 -32.449 1.00 94.81 218 VAL A CA 1
ATOM 1678 C C . VAL A 1 218 ? 18.946 -8.518 -33.761 1.00 94.81 218 VAL A C 1
ATOM 1680 O O . VAL A 1 218 ? 19.260 -9.106 -34.792 1.00 94.81 218 VAL A O 1
ATOM 1683 N N . CYS A 1 219 ? 18.747 -7.198 -33.744 1.00 92.88 219 CYS A N 1
ATOM 1684 C CA . CYS A 1 219 ? 18.682 -6.396 -34.973 1.00 92.88 219 CYS A CA 1
ATOM 1685 C C . CYS A 1 219 ? 19.953 -6.514 -35.840 1.00 92.88 219 CYS A C 1
ATOM 1687 O O . CYS A 1 219 ? 19.876 -6.544 -37.066 1.00 92.88 219 CYS A O 1
ATOM 1689 N N . GLY A 1 220 ? 21.128 -6.665 -35.216 1.00 89.25 220 GLY A N 1
ATOM 1690 C CA . GLY A 1 220 ? 22.388 -6.858 -35.943 1.00 89.25 220 GLY A CA 1
ATOM 1691 C C . GLY A 1 220 ? 22.518 -8.204 -36.674 1.00 89.25 220 GLY A C 1
ATOM 1692 O O . GLY A 1 220 ? 23.322 -8.304 -37.599 1.00 89.25 220 GLY A O 1
ATOM 1693 N N . GLU A 1 221 ? 21.756 -9.224 -36.270 1.00 90.69 221 GLU A N 1
ATOM 1694 C CA . GLU A 1 221 ? 21.766 -10.569 -36.868 1.00 90.69 221 GLU A CA 1
ATOM 1695 C C . GLU A 1 221 ? 20.560 -10.775 -37.796 1.00 90.69 221 GLU A C 1
ATOM 1697 O O . GLU A 1 221 ? 20.714 -11.257 -38.919 1.00 90.69 221 GLU A O 1
ATOM 1702 N N . ASP A 1 222 ? 19.379 -10.351 -37.348 1.00 89.06 222 ASP A N 1
ATOM 1703 C CA . ASP A 1 222 ? 18.094 -10.586 -38.011 1.00 89.06 222 ASP A CA 1
ATOM 1704 C C . ASP A 1 222 ? 17.711 -9.464 -38.997 1.00 89.06 222 ASP A C 1
ATOM 1706 O O . ASP A 1 222 ? 16.841 -9.637 -39.858 1.00 89.06 222 ASP A O 1
ATOM 1710 N N . GLY A 1 223 ? 18.361 -8.302 -38.884 1.00 88.44 223 GLY A N 1
ATOM 1711 C CA . GLY A 1 223 ? 17.982 -7.071 -39.573 1.00 88.44 223 GLY A CA 1
ATOM 1712 C C . GLY A 1 223 ? 16.673 -6.466 -39.050 1.00 88.44 223 GLY A C 1
ATOM 1713 O O . GLY A 1 223 ? 15.895 -7.103 -38.339 1.00 88.44 223 GLY A O 1
ATOM 1714 N N . VAL A 1 224 ? 16.382 -5.225 -39.455 1.00 88.19 224 VAL A N 1
ATOM 1715 C CA . VAL A 1 224 ? 15.177 -4.482 -39.023 1.00 88.19 224 VAL A CA 1
ATOM 1716 C C . VAL A 1 224 ? 13.878 -5.214 -39.395 1.00 88.19 224 VAL A C 1
ATOM 1718 O O . VAL A 1 224 ? 12.901 -5.179 -38.655 1.00 88.19 224 VAL A O 1
ATOM 1721 N N . SER A 1 225 ? 13.853 -5.936 -40.519 1.00 89.69 225 SER A N 1
ATOM 1722 C CA . SER A 1 225 ? 12.687 -6.731 -40.928 1.00 89.69 225 SER A CA 1
ATOM 1723 C C . SER A 1 225 ? 12.508 -8.037 -40.146 1.00 89.69 225 SER A C 1
ATOM 1725 O O . SER A 1 225 ? 11.456 -8.663 -40.265 1.00 89.69 225 SER A O 1
ATOM 1727 N N . GLY A 1 226 ? 13.541 -8.488 -39.428 1.00 90.06 226 GLY A N 1
ATOM 1728 C CA . GLY A 1 226 ? 13.551 -9.751 -38.691 1.00 90.06 226 GLY A CA 1
ATOM 1729 C C . GLY A 1 226 ? 13.188 -9.617 -37.212 1.00 90.06 226 GLY A C 1
ATOM 1730 O O . GLY A 1 226 ? 12.849 -10.621 -36.588 1.00 90.06 226 GLY A O 1
ATOM 1731 N N . ILE A 1 227 ? 13.201 -8.399 -36.660 1.00 94.31 227 ILE A N 1
ATOM 1732 C CA . ILE A 1 227 ? 12.746 -8.145 -35.288 1.00 94.31 227 ILE A CA 1
ATOM 1733 C C . ILE A 1 227 ? 11.217 -8.133 -35.197 1.00 94.31 227 ILE A C 1
ATOM 1735 O O . ILE A 1 227 ? 10.512 -7.789 -36.148 1.00 94.31 227 ILE A O 1
ATOM 1739 N N . ALA A 1 228 ? 10.691 -8.482 -34.023 1.00 94.88 228 ALA A N 1
ATOM 1740 C CA . ALA A 1 228 ? 9.254 -8.530 -33.785 1.00 94.88 228 ALA A CA 1
ATOM 1741 C C . ALA A 1 228 ? 8.860 -7.761 -32.524 1.00 94.88 228 ALA A C 1
ATOM 1743 O O . ALA A 1 228 ? 9.400 -7.971 -31.441 1.00 94.88 228 ALA A O 1
ATOM 1744 N N . ILE A 1 229 ? 7.850 -6.905 -32.649 1.00 95.62 229 ILE A N 1
ATOM 1745 C CA . ILE A 1 229 ? 7.168 -6.314 -31.498 1.00 95.62 229 ILE A CA 1
ATOM 1746 C C . ILE A 1 229 ? 5.940 -7.182 -31.224 1.00 95.62 229 ILE A C 1
ATOM 1748 O O . ILE A 1 229 ? 4.866 -6.963 -31.786 1.00 95.62 229 ILE A O 1
ATOM 1752 N N . ASP A 1 230 ? 6.128 -8.217 -30.410 1.00 94.50 230 ASP A N 1
ATOM 1753 C CA . ASP A 1 230 ? 5.029 -9.049 -29.920 1.00 94.50 230 ASP A CA 1
ATOM 1754 C C . ASP A 1 230 ? 4.237 -8.343 -28.798 1.00 94.50 230 ASP A C 1
ATOM 1756 O O . ASP A 1 230 ? 4.497 -7.187 -28.454 1.00 94.50 230 ASP A O 1
ATOM 1760 N N . GLY A 1 231 ? 3.247 -9.034 -28.224 1.00 95.19 231 GLY A N 1
ATOM 1761 C CA . GLY A 1 231 ? 2.399 -8.468 -27.171 1.00 95.19 231 GLY A CA 1
ATOM 1762 C C . GLY A 1 231 ? 3.177 -7.993 -25.939 1.00 95.19 231 GLY A C 1
ATOM 1763 O O . GLY A 1 231 ? 2.912 -6.902 -25.442 1.00 95.19 231 GLY A O 1
ATOM 1764 N N . VAL A 1 232 ? 4.179 -8.755 -25.489 1.00 94.88 232 VAL A N 1
ATOM 1765 C CA . VAL A 1 232 ? 4.956 -8.430 -24.280 1.00 94.88 232 VAL A CA 1
ATOM 1766 C C . VAL A 1 232 ? 5.835 -7.206 -24.525 1.00 94.88 232 VAL A C 1
ATOM 1768 O O . VAL A 1 232 ? 5.872 -6.279 -23.715 1.00 94.88 232 VAL A O 1
ATOM 1771 N N . HIS A 1 233 ? 6.514 -7.160 -25.669 1.00 96.94 233 HIS A N 1
ATOM 1772 C CA . HIS A 1 233 ? 7.358 -6.023 -26.028 1.00 96.94 233 HIS A CA 1
ATOM 1773 C C . HIS A 1 233 ? 6.529 -4.758 -26.271 1.00 96.94 233 HIS A C 1
ATOM 1775 O O . HIS A 1 233 ? 6.930 -3.664 -25.865 1.00 96.94 233 HIS A O 1
ATOM 1781 N N . LEU A 1 234 ? 5.338 -4.894 -26.863 1.00 97.12 234 LEU A N 1
ATOM 1782 C CA . LEU A 1 234 ? 4.401 -3.785 -27.009 1.00 97.12 234 LEU A CA 1
ATOM 1783 C C . LEU A 1 234 ? 3.962 -3.232 -25.645 1.00 97.12 234 LEU A C 1
ATOM 1785 O O . LEU A 1 234 ? 3.948 -2.014 -25.466 1.00 97.12 234 LEU A O 1
ATOM 1789 N N . GLU A 1 235 ? 3.652 -4.096 -24.676 1.00 96.38 235 GLU A N 1
ATOM 1790 C CA . GLU A 1 235 ? 3.316 -3.686 -23.307 1.00 96.38 235 GLU A CA 1
ATOM 1791 C C . GLU A 1 235 ? 4.474 -2.936 -22.634 1.00 96.38 235 GLU A C 1
ATOM 1793 O O . GLU A 1 235 ? 4.257 -1.878 -22.036 1.00 96.38 235 GLU A O 1
ATOM 1798 N N . ILE A 1 236 ? 5.717 -3.407 -22.796 1.00 96.62 236 ILE A N 1
ATOM 1799 C CA . ILE A 1 236 ? 6.914 -2.709 -22.299 1.00 96.62 236 ILE A CA 1
ATOM 1800 C C . ILE A 1 236 ? 7.035 -1.323 -22.942 1.00 96.62 236 ILE A C 1
ATOM 1802 O O . ILE A 1 236 ? 7.214 -0.326 -22.236 1.00 96.62 236 ILE A O 1
ATOM 1806 N N . GLN A 1 237 ? 6.904 -1.223 -24.267 1.00 97.12 237 GLN A N 1
ATOM 1807 C CA . GLN A 1 237 ? 6.990 0.061 -24.967 1.00 97.12 237 GLN A CA 1
ATOM 1808 C C . GLN A 1 237 ? 5.892 1.034 -24.516 1.00 97.12 237 GLN A C 1
ATOM 1810 O O . GLN A 1 237 ? 6.174 2.210 -24.262 1.00 97.12 237 GLN A O 1
ATOM 1815 N N . GLN A 1 238 ? 4.653 0.559 -24.364 1.00 97.44 238 GLN A N 1
ATOM 1816 C CA . GLN A 1 238 ? 3.535 1.363 -23.865 1.00 97.44 238 GLN A CA 1
ATOM 1817 C C . GLN A 1 238 ? 3.770 1.824 -22.424 1.00 97.44 238 GLN A C 1
ATOM 1819 O O . GLN A 1 238 ? 3.576 3.003 -22.114 1.00 97.44 238 GLN A O 1
ATOM 1824 N N . PHE A 1 239 ? 4.258 0.934 -21.559 1.00 96.06 239 PHE A N 1
ATOM 1825 C CA . PHE A 1 239 ? 4.614 1.275 -20.188 1.00 96.06 239 PHE A CA 1
ATOM 1826 C C . PHE A 1 239 ? 5.699 2.358 -20.144 1.00 96.06 239 PHE A C 1
ATOM 1828 O O . PHE A 1 239 ? 5.546 3.351 -19.426 1.00 96.06 239 PHE A O 1
ATOM 1835 N N . MET A 1 240 ? 6.770 2.223 -20.934 1.00 97.06 240 MET A N 1
ATOM 1836 C CA . MET A 1 240 ? 7.853 3.212 -20.978 1.00 97.06 240 MET A CA 1
ATOM 1837 C C . MET A 1 240 ? 7.378 4.550 -21.540 1.00 97.06 240 MET A C 1
ATOM 1839 O O . MET A 1 240 ? 7.714 5.602 -20.990 1.00 97.06 240 MET A O 1
ATOM 1843 N N . LYS A 1 241 ? 6.521 4.535 -22.567 1.00 96.75 241 LYS A N 1
ATOM 1844 C CA . LYS A 1 241 ? 5.872 5.745 -23.080 1.00 96.75 241 LYS A CA 1
ATOM 1845 C C . LYS A 1 241 ? 5.071 6.459 -21.985 1.00 96.75 241 LYS A C 1
ATOM 1847 O O . LYS A 1 241 ? 5.254 7.661 -21.802 1.00 96.75 241 LYS A O 1
ATOM 1852 N N . ALA A 1 242 ? 4.285 5.728 -21.194 1.00 96.8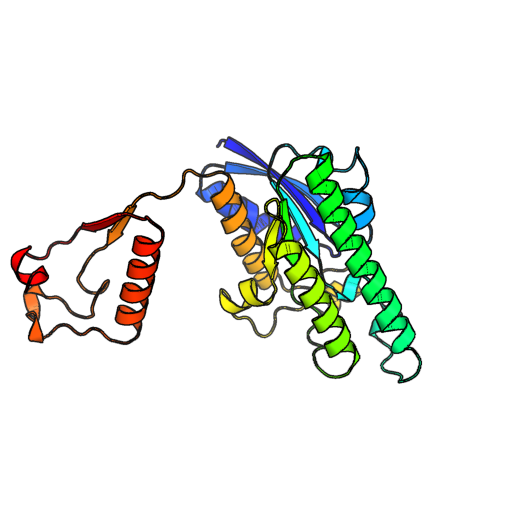1 242 ALA A N 1
ATOM 1853 C CA . ALA A 1 242 ? 3.558 6.297 -20.060 1.00 96.81 242 ALA A CA 1
ATOM 1854 C C . ALA A 1 242 ? 4.502 6.873 -18.984 1.00 96.81 242 ALA A C 1
ATOM 1856 O O . ALA A 1 242 ? 4.207 7.910 -18.388 1.00 96.81 242 ALA A O 1
ATOM 1857 N N . GLN A 1 243 ? 5.673 6.262 -18.747 1.00 95.56 243 GLN A N 1
ATOM 1858 C CA . GLN A 1 243 ? 6.683 6.842 -17.849 1.00 95.56 243 GLN A CA 1
ATOM 1859 C C . GLN A 1 243 ? 7.236 8.170 -18.385 1.00 95.56 243 GLN A C 1
ATOM 1861 O O . GLN A 1 243 ? 7.407 9.118 -17.613 1.00 95.56 243 GLN A O 1
ATOM 1866 N N . LYS A 1 244 ? 7.482 8.267 -19.698 1.00 95.88 244 LYS A N 1
ATOM 1867 C CA . LYS A 1 244 ? 7.922 9.511 -20.348 1.00 95.88 244 LYS A CA 1
ATOM 1868 C C . LYS A 1 244 ? 6.882 10.620 -20.219 1.00 95.88 244 LYS A C 1
ATOM 1870 O O . LYS A 1 244 ? 7.233 11.746 -19.879 1.00 95.88 244 LYS A O 1
ATOM 1875 N N . GLU A 1 245 ? 5.609 10.301 -20.438 1.00 96.44 245 GLU A N 1
ATOM 1876 C CA . GLU A 1 245 ? 4.488 11.241 -20.279 1.00 96.44 245 GLU A CA 1
ATOM 1877 C C . GLU A 1 245 ? 4.350 11.742 -18.831 1.00 96.44 245 GLU A C 1
ATOM 1879 O O . GLU A 1 245 ? 3.971 12.888 -18.603 1.00 96.44 245 GLU A O 1
ATOM 1884 N N . ARG A 1 246 ? 4.763 10.932 -17.848 1.00 93.38 246 ARG A N 1
ATOM 1885 C CA . ARG A 1 246 ? 4.874 11.314 -16.427 1.00 93.38 246 ARG A CA 1
ATOM 1886 C C . ARG A 1 246 ? 6.160 12.087 -16.086 1.00 93.38 246 ARG A C 1
ATOM 1888 O O . ARG A 1 246 ? 6.438 12.321 -14.912 1.00 93.38 246 ARG A O 1
ATOM 1895 N N . GLY A 1 247 ? 6.953 12.479 -17.085 1.00 93.94 247 GLY A N 1
ATOM 1896 C CA . GLY A 1 247 ? 8.140 13.324 -16.925 1.00 93.94 247 GLY A CA 1
ATOM 1897 C C . GLY A 1 247 ? 9.452 12.577 -16.666 1.00 93.94 247 GLY A C 1
ATOM 1898 O O . GLY A 1 247 ? 10.447 13.211 -16.314 1.00 93.94 247 GLY A O 1
ATOM 1899 N N . ARG A 1 248 ? 9.492 11.246 -16.829 1.00 95.31 248 ARG A N 1
ATOM 1900 C CA . ARG A 1 248 ? 10.755 10.487 -16.787 1.00 95.31 248 ARG A CA 1
ATOM 1901 C C . ARG A 1 248 ? 11.537 10.685 -18.088 1.00 95.31 248 ARG A C 1
ATOM 1903 O O . ARG A 1 248 ? 10.962 10.706 -19.174 1.00 95.31 248 ARG A O 1
ATOM 1910 N N . LEU A 1 249 ? 12.861 10.771 -17.991 1.00 97.25 249 LEU A N 1
ATOM 1911 C CA . LEU A 1 249 ? 13.729 10.700 -19.167 1.00 97.25 249 LEU A CA 1
ATOM 1912 C C . LEU A 1 249 ? 13.851 9.241 -19.620 1.00 97.25 249 LEU A C 1
ATOM 1914 O O . LEU A 1 249 ? 14.088 8.367 -18.789 1.00 97.25 249 LEU A O 1
ATOM 1918 N N . LEU A 1 250 ? 13.713 8.986 -20.920 1.00 97.19 250 LEU A N 1
ATOM 1919 C CA . LEU A 1 250 ? 14.035 7.689 -21.514 1.00 97.19 250 LEU A CA 1
ATOM 1920 C C . LEU A 1 250 ? 15.330 7.813 -22.306 1.00 97.19 250 LEU A C 1
ATOM 1922 O O . LEU A 1 250 ? 15.453 8.708 -23.145 1.00 97.19 250 LEU A O 1
ATOM 1926 N N . CYS A 1 251 ? 16.261 6.904 -22.050 1.00 96.12 251 CYS A N 1
ATOM 1927 C CA . CYS A 1 251 ? 17.537 6.814 -22.746 1.00 96.12 251 CYS A CA 1
ATOM 1928 C C . CYS A 1 251 ? 17.729 5.394 -23.278 1.00 96.12 251 CYS A C 1
ATOM 1930 O O . CYS A 1 251 ? 17.284 4.435 -22.649 1.00 96.12 251 CYS A O 1
ATOM 1932 N N . LEU A 1 252 ? 18.445 5.260 -24.392 1.00 95.81 252 LEU A N 1
ATOM 1933 C CA . LEU A 1 252 ? 18.906 3.966 -24.885 1.00 95.81 252 LEU A CA 1
ATOM 1934 C C . LEU A 1 252 ? 20.367 3.756 -24.483 1.00 95.81 252 LEU A C 1
ATOM 1936 O O . LEU A 1 252 ? 21.179 4.677 -24.573 1.00 95.81 252 LEU A O 1
ATOM 1940 N N . CYS A 1 253 ? 20.693 2.547 -24.041 1.00 96.38 253 CYS A N 1
ATOM 1941 C CA . CYS A 1 253 ? 22.056 2.075 -23.841 1.00 96.38 253 CYS A CA 1
ATOM 1942 C C . CYS A 1 253 ? 22.132 0.665 -24.414 1.00 96.38 253 CYS A C 1
ATOM 1944 O O . CYS A 1 253 ? 21.763 -0.299 -23.748 1.00 96.38 253 CYS A O 1
ATOM 1946 N N . SER A 1 254 ? 22.566 0.573 -25.668 1.00 94.19 254 SER A N 1
ATOM 1947 C CA . SER A 1 254 ? 22.585 -0.683 -26.406 1.00 94.19 254 SER A CA 1
ATOM 1948 C C . SER A 1 254 ? 23.849 -0.829 -27.248 1.00 94.19 254 SER A C 1
ATOM 1950 O O . SER A 1 254 ? 24.576 0.139 -27.481 1.00 94.19 254 SER A O 1
ATOM 1952 N N . LYS A 1 255 ? 24.112 -2.063 -27.686 1.00 92.94 255 LYS A N 1
ATOM 1953 C CA . LYS A 1 255 ? 25.214 -2.413 -28.591 1.00 92.94 255 LYS A CA 1
ATOM 1954 C C . LYS A 1 255 ? 24.853 -2.249 -30.072 1.00 92.94 255 LYS A C 1
ATOM 1956 O O . LYS A 1 255 ? 25.745 -2.394 -30.904 1.00 92.94 255 LYS A O 1
ATOM 1961 N N . ASN A 1 256 ? 23.590 -1.977 -30.409 1.00 92.69 256 ASN A N 1
ATOM 1962 C CA . ASN A 1 256 ? 23.171 -1.775 -31.797 1.00 92.69 256 ASN A CA 1
ATOM 1963 C C . ASN A 1 256 ? 23.810 -0.519 -32.409 1.00 92.69 256 ASN A C 1
ATOM 1965 O O . ASN A 1 256 ? 24.125 0.448 -31.707 1.00 92.69 256 ASN A O 1
ATOM 1969 N N . ASN A 1 257 ? 23.959 -0.506 -33.736 1.00 90.56 257 ASN A N 1
ATOM 1970 C CA . ASN A 1 257 ? 24.344 0.720 -34.424 1.00 90.56 257 ASN A CA 1
ATOM 1971 C C . ASN A 1 257 ? 23.174 1.705 -34.401 1.00 90.56 257 ASN A C 1
ATOM 1973 O O . ASN A 1 257 ? 22.025 1.338 -34.627 1.00 90.56 257 ASN A O 1
ATOM 1977 N N . GLU A 1 258 ? 23.474 2.989 -34.209 1.00 90.88 258 GLU A N 1
ATOM 1978 C CA . GLU A 1 258 ? 22.446 4.034 -34.132 1.00 90.88 258 GLU A CA 1
ATOM 1979 C C . GLU A 1 258 ? 21.570 4.109 -35.393 1.00 90.88 258 GLU A C 1
ATOM 1981 O O . GLU A 1 258 ? 20.397 4.462 -35.312 1.00 90.88 258 GLU A O 1
ATOM 1986 N N . LYS A 1 259 ? 22.133 3.777 -36.561 1.00 88.88 259 LYS A N 1
ATOM 1987 C CA . LYS A 1 259 ? 21.393 3.778 -37.828 1.00 88.88 259 LYS A CA 1
ATOM 1988 C C . LYS A 1 259 ? 20.278 2.737 -37.830 1.00 88.88 259 LYS A C 1
ATOM 1990 O O . LYS A 1 259 ? 19.162 3.093 -38.173 1.00 88.88 259 LYS A O 1
ATOM 1995 N N . ASP A 1 260 ? 20.577 1.528 -37.365 1.00 86.38 260 ASP A N 1
ATOM 1996 C CA . ASP A 1 260 ? 19.649 0.394 -37.362 1.00 86.38 260 ASP A CA 1
ATOM 1997 C C . ASP A 1 260 ? 18.464 0.639 -36.407 1.00 86.38 260 ASP A C 1
ATOM 1999 O O . ASP A 1 260 ? 17.375 0.129 -36.622 1.00 86.38 260 ASP A O 1
ATOM 2003 N N . ILE A 1 261 ? 18.657 1.455 -35.360 1.00 86.88 261 ILE A N 1
ATOM 2004 C CA . ILE A 1 261 ? 17.586 1.869 -34.433 1.00 86.88 261 ILE A CA 1
ATOM 2005 C C . ILE A 1 261 ? 16.702 2.981 -35.031 1.00 86.88 261 ILE A C 1
ATOM 2007 O O . ILE A 1 261 ? 15.550 3.148 -34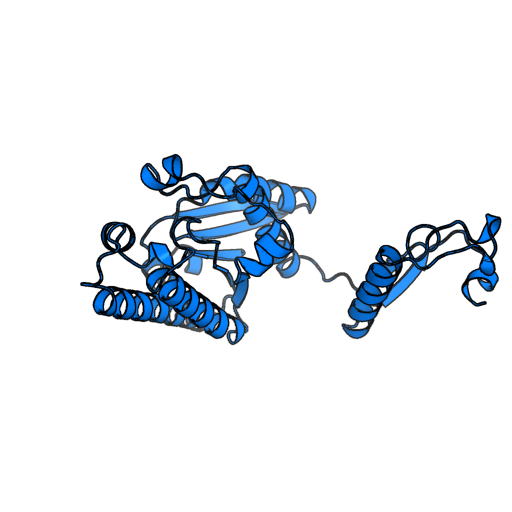.630 1.00 86.88 261 ILE A O 1
ATOM 2011 N N . ARG A 1 262 ? 17.257 3.821 -35.914 1.00 86.50 262 ARG A N 1
ATOM 2012 C CA . ARG A 1 262 ? 16.566 4.995 -36.481 1.00 86.50 262 ARG A CA 1
ATOM 2013 C C . ARG A 1 262 ? 15.744 4.680 -37.733 1.00 86.50 262 ARG A C 1
ATOM 2015 O O . ARG A 1 262 ? 14.951 5.540 -38.120 1.00 86.50 262 ARG A O 1
ATOM 2022 N N . GLU A 1 263 ? 16.013 3.550 -38.378 1.00 76.75 263 GLU A N 1
ATOM 2023 C CA . GLU A 1 263 ? 15.287 3.025 -39.543 1.00 76.75 263 GLU A CA 1
ATOM 2024 C C . GLU A 1 263 ? 13.900 2.500 -39.152 1.00 76.75 263 GLU A C 1
ATOM 2026 O O . GLU A 1 263 ? 12.941 2.828 -39.889 1.00 76.75 263 GLU A O 1
#

pLDDT: mean 93.05, std 7.8, range [56.94, 98.69]

Foldseek 3Di:
DAEAEEEEEEQFPLVLLCVLLCVLCVVVPYHYDYDYDYHDCLLVLLQDCPHPQVVHPHAYEYEYELVSQDDPVLVPDPDPPCLVVLLVSSLVSLVSNLVSNLVSCVVSVAAHEYEHADDDPVLCDDDVNVSSVVSLVVSQVSQVPDPSYDYHYNCNLCVVPPDDQFADPVCCVPGNPGGDSVNSSSVSNVVSVVSCVVPDDDQQEDEFEDDPTLWDDDCVVLNLVRTGCDPVSVVNVVVVVVVVVVRHHYHYDYPDDPVSVVD

Secondary structure (DSSP, 8-state):
-EEEEEEEEESS--TTHHHHHHHHHHHTTEEEEEEEEESTTHHHHHH-TTSHHHH-SSEEEEEE-GGGGS-THHHH---STTHHHHHHHHHHHHHHHHHHHHHHHHHH---EEEEE----GGGSSSHHHHHHHHHHHHHHHHHHT-TTEEEE-HHHHHHHS--S--B-HHHHHHHS--B-HHHHHHHHHHHHHHHHHHHSPP--EEEE--BTTTBBS-HHHH-TTT-B--HHHHHHHHHHHHHHHTT-EEEE--SS-HHHHH-

Sequence (263 aa):
MKKHEVTIVSSFTVDPVRESIGYWLGAHGYDAVFRSISGNQVIAQLLSPDGILHAAKGTGSVFVRIEDFVPANMIEHNEESGKVEFKELLTRNIKDLADAIEQFCEVSKKSMIVCICPGSPGETRGIRADIMKDAGEFLAGAMEKNNSVTLITAEDILGLYPMDNYYDYHADKLAHIPYVAEFFSILGTVVSRRILASIMDPCKAIILDCDNTLWAGVCGEDGVSGIAIDGVHLEIQQFMKAQKERGRLLCLCSKNNEKDIRE